Protein AF-A0A0E3PXV9-F1 (afdb_monomer)

Solvent-accessible surface area (backbone atoms only — not comparable to full-atom values): 15402 Å² total; per-residue (Å²): 90,76,57,92,95,39,24,40,46,68,33,71,31,37,57,63,68,68,67,53,99,88,35,63,69,49,54,48,52,51,44,50,45,52,60,48,42,55,52,52,56,61,58,53,67,82,41,43,30,41,34,31,35,45,60,50,55,46,25,29,49,33,78,78,84,49,97,56,40,35,44,43,85,73,56,74,90,61,86,86,45,44,72,38,23,46,44,84,68,63,48,45,72,66,30,46,50,49,51,51,50,51,30,60,71,70,72,48,89,74,52,62,33,53,58,42,70,58,94,51,36,35,30,36,53,80,37,47,33,24,49,71,91,69,75,68,29,42,25,29,32,42,37,40,46,60,92,91,45,19,41,33,43,33,69,51,30,20,44,44,41,70,68,62,54,53,52,51,56,74,65,58,28,40,31,38,40,32,20,28,44,53,56,88,62,31,96,80,45,67,68,58,56,54,50,19,49,59,43,48,49,55,47,30,76,66,14,59,28,28,31,44,29,73,45,15,43,53,25,65,66,30,49,49,51,48,52,55,55,30,73,74,48,92,40,45,50,41,35,62,43,49,74,72,76,37,83,74,79,46,55,74,39,40,40,68,57,48,46,70,78,55,68,75,63,89,63,47,68,66,28,38,78,71,69,75,42,83,40,80,96,39,73,130

Structure (mmCIF, N/CA/C/O backbone):
data_AF-A0A0E3PXV9-F1
#
_entry.id   AF-A0A0E3PXV9-F1
#
loop_
_atom_site.group_PDB
_atom_site.id
_atom_site.type_symbol
_atom_site.label_atom_id
_atom_site.label_alt_id
_atom_site.label_comp_id
_atom_site.label_asym_id
_atom_site.label_entity_id
_atom_site.label_seq_id
_atom_site.pdbx_PDB_ins_code
_atom_site.Cartn_x
_atom_site.Cartn_y
_atom_site.Cartn_z
_atom_site.occupancy
_atom_site.B_iso_or_equiv
_atom_site.auth_seq_id
_atom_site.auth_comp_id
_atom_site.auth_asym_id
_atom_site.auth_atom_id
_atom_site.pdbx_PDB_model_num
ATOM 1 N N . MET A 1 1 ? -12.906 -3.226 0.462 1.00 89.12 1 MET A N 1
ATOM 2 C CA . MET A 1 1 ? -13.511 -3.580 1.771 1.00 89.12 1 MET A CA 1
ATOM 3 C C . MET A 1 1 ? -15.021 -3.430 1.681 1.00 89.12 1 MET A C 1
ATOM 5 O O . MET A 1 1 ? -15.467 -2.527 0.987 1.00 89.12 1 MET A O 1
ATOM 9 N N . LYS A 1 2 ? -15.799 -4.292 2.343 1.00 90.00 2 LYS A N 1
ATOM 10 C CA . LYS A 1 2 ? -17.263 -4.164 2.422 1.00 90.00 2 LYS A CA 1
ATOM 11 C C . LYS A 1 2 ? -17.668 -3.882 3.867 1.00 90.00 2 LYS A C 1
ATOM 13 O O . LYS A 1 2 ? -17.095 -4.496 4.762 1.00 90.00 2 LYS A O 1
ATOM 18 N N . THR A 1 3 ? -18.591 -2.950 4.071 1.00 89.50 3 THR A N 1
ATOM 19 C CA . THR A 1 3 ? -19.160 -2.617 5.383 1.00 89.50 3 THR A CA 1
ATOM 20 C C . THR A 1 3 ? -20.605 -2.160 5.208 1.00 89.50 3 THR A C 1
ATOM 22 O O . THR A 1 3 ? -20.872 -1.179 4.513 1.00 89.50 3 THR A O 1
ATOM 25 N N . GLY A 1 4 ? -21.549 -2.912 5.773 1.00 86.88 4 GLY A N 1
ATOM 26 C CA . GLY A 1 4 ? -22.965 -2.814 5.414 1.00 86.88 4 GLY A CA 1
ATOM 27 C C . GLY A 1 4 ? -23.165 -2.803 3.890 1.00 86.88 4 GLY A C 1
ATOM 28 O O . GLY A 1 4 ? -22.622 -3.645 3.177 1.00 86.88 4 GLY A O 1
ATOM 29 N N . GLU A 1 5 ? -23.877 -1.792 3.392 1.00 88.75 5 GLU A N 1
ATOM 30 C CA . GLU A 1 5 ? -24.132 -1.574 1.957 1.00 88.75 5 GLU A CA 1
ATOM 31 C C . GLU A 1 5 ? -22.968 -0.895 1.205 1.00 88.75 5 GLU A C 1
ATOM 33 O O . GLU A 1 5 ? -23.055 -0.662 0.000 1.00 88.75 5 GLU A O 1
ATOM 38 N N . ARG A 1 6 ? -21.875 -0.532 1.891 1.00 93.75 6 ARG A N 1
ATOM 39 C CA . ARG A 1 6 ? -20.746 0.184 1.280 1.00 93.75 6 ARG A CA 1
ATOM 40 C C . ARG A 1 6 ? -19.678 -0.784 0.798 1.00 93.75 6 ARG A C 1
ATOM 42 O O . ARG A 1 6 ? -19.232 -1.666 1.538 1.00 93.75 6 ARG A O 1
ATOM 49 N N . LYS A 1 7 ? -19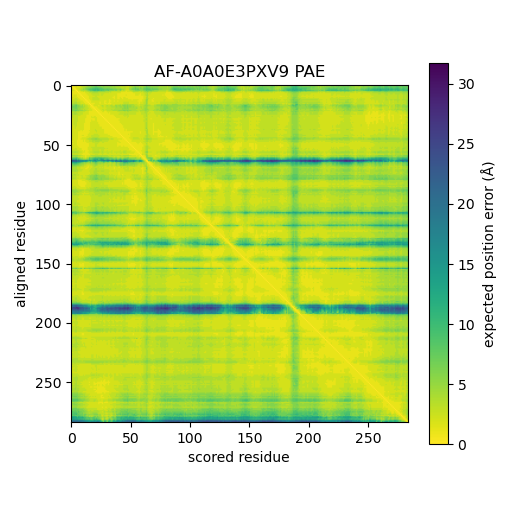.176 -0.543 -0.411 1.00 96.56 7 LYS A N 1
ATOM 50 C CA . LYS A 1 7 ? -17.944 -1.137 -0.937 1.00 96.56 7 LYS A CA 1
ATOM 51 C C . LYS A 1 7 ? -16.921 -0.019 -1.106 1.00 96.56 7 LYS A C 1
ATOM 53 O O . LYS A 1 7 ? -17.067 0.841 -1.969 1.00 96.56 7 LYS A O 1
ATOM 58 N N . ILE A 1 8 ? -15.904 -0.039 -0.249 1.00 97.62 8 ILE A N 1
ATOM 59 C CA . ILE A 1 8 ? -14.855 0.978 -0.164 1.00 97.62 8 ILE A CA 1
ATOM 60 C C . ILE A 1 8 ? -13.581 0.433 -0.811 1.00 97.62 8 ILE A C 1
ATOM 62 O O . ILE A 1 8 ? -13.016 -0.559 -0.326 1.00 97.62 8 ILE A O 1
ATOM 66 N N . LEU A 1 9 ? -13.118 1.090 -1.872 1.00 97.94 9 LEU A N 1
ATOM 67 C CA . LEU A 1 9 ? -11.781 0.906 -2.434 1.00 97.94 9 LEU A CA 1
ATOM 68 C C . LEU A 1 9 ? -10.834 1.923 -1.815 1.00 97.94 9 LEU A C 1
ATOM 70 O O . LEU A 1 9 ? -11.159 3.101 -1.720 1.00 97.94 9 LEU A O 1
ATOM 74 N N . ILE A 1 10 ? -9.669 1.463 -1.378 1.00 97.94 10 ILE A N 1
ATOM 75 C CA . ILE A 1 10 ? -8.644 2.317 -0.787 1.00 97.94 10 ILE A CA 1
ATOM 76 C C . ILE A 1 10 ? -7.408 2.179 -1.654 1.00 97.94 10 ILE A C 1
ATOM 78 O O . ILE A 1 10 ? -6.957 1.058 -1.872 1.00 97.94 10 ILE A O 1
ATOM 82 N N . ASP A 1 11 ? -6.914 3.312 -2.140 1.00 97.62 11 ASP A N 1
ATOM 83 C CA . ASP A 1 11 ? -5.727 3.437 -2.976 1.00 97.62 11 ASP A CA 1
ATOM 84 C C . ASP A 1 11 ? -5.694 2.440 -4.154 1.00 97.62 11 ASP A C 1
ATOM 86 O O . ASP A 1 11 ? -4.811 1.584 -4.208 1.00 97.62 11 ASP A O 1
ATOM 90 N N . PRO A 1 12 ? -6.663 2.493 -5.096 1.00 96.50 12 PRO A N 1
ATOM 91 C CA . PRO A 1 12 ? -6.750 1.559 -6.220 1.00 96.50 12 PRO A CA 1
ATOM 92 C C . PRO A 1 12 ? -5.694 1.877 -7.293 1.00 96.50 12 PRO A C 1
ATOM 94 O O . PRO A 1 12 ? -6.023 2.254 -8.416 1.00 96.50 12 PRO A O 1
ATOM 97 N N . GLY A 1 13 ? -4.418 1.766 -6.936 1.00 94.88 13 GLY A N 1
ATOM 98 C CA . GLY A 1 13 ? -3.272 1.947 -7.815 1.00 94.88 13 GLY A CA 1
ATOM 99 C C . GLY A 1 13 ? -2.365 0.720 -7.831 1.00 94.88 13 GLY A C 1
ATOM 100 O O . GLY A 1 13 ? -2.494 -0.212 -7.039 1.00 94.88 13 GLY A O 1
ATOM 101 N N . VAL A 1 14 ? -1.441 0.715 -8.783 1.00 94.75 14 VAL A N 1
ATOM 102 C CA . VAL A 1 14 ? -0.348 -0.255 -8.871 1.00 94.75 14 VAL A CA 1
ATOM 103 C C . VAL A 1 14 ? 0.784 0.413 -9.630 1.00 94.75 14 VAL A C 1
ATOM 105 O O . VAL A 1 14 ? 0.533 1.128 -10.594 1.00 94.75 14 VAL A O 1
ATOM 108 N N . ALA A 1 15 ? 2.021 0.202 -9.197 1.00 93.44 15 ALA A N 1
ATOM 109 C CA . ALA A 1 15 ? 3.204 0.645 -9.917 1.00 93.44 15 ALA A CA 1
ATOM 110 C C . ALA A 1 15 ? 4.358 -0.323 -9.657 1.00 93.44 15 ALA A C 1
ATOM 112 O O . ALA A 1 15 ? 4.392 -1.008 -8.633 1.00 93.44 15 ALA A O 1
ATOM 113 N N . LEU A 1 16 ? 5.325 -0.345 -10.571 1.00 93.81 16 LEU A N 1
ATOM 114 C CA . LEU A 1 16 ? 6.587 -1.052 -10.386 1.00 93.81 16 LEU A CA 1
ATOM 115 C C . LEU A 1 16 ? 7.703 -0.033 -10.179 1.00 93.81 16 LEU A C 1
ATOM 117 O O . LEU A 1 16 ? 7.753 0.999 -10.850 1.00 93.81 16 LEU A O 1
ATOM 121 N N . ALA A 1 17 ? 8.637 -0.321 -9.272 1.00 90.94 17 ALA A N 1
ATOM 122 C CA . ALA A 1 17 ? 9.814 0.521 -9.118 1.00 90.94 17 ALA A CA 1
ATOM 123 C C . ALA A 1 17 ? 10.620 0.519 -10.426 1.00 90.94 17 ALA A C 1
ATOM 125 O O . ALA A 1 17 ? 11.202 -0.507 -10.788 1.00 90.94 17 ALA A O 1
ATOM 126 N N . ARG A 1 18 ? 10.682 1.670 -11.112 1.00 88.00 18 ARG A N 1
ATOM 127 C CA . ARG A 1 18 ? 11.340 1.801 -12.424 1.00 88.00 18 ARG A CA 1
ATOM 128 C C . ARG A 1 18 ? 12.784 1.313 -12.418 1.00 88.00 18 ARG A C 1
ATOM 130 O O . ARG A 1 18 ? 13.219 0.717 -13.389 1.00 88.00 18 ARG A O 1
ATOM 137 N N . LEU A 1 19 ? 13.523 1.540 -11.333 1.00 90.12 19 LEU A N 1
ATOM 138 C CA . LEU A 1 19 ? 14.892 1.055 -11.196 1.00 90.12 19 LEU A CA 1
ATOM 139 C C . LEU A 1 19 ? 15.125 0.487 -9.795 1.00 90.12 19 LEU A C 1
ATOM 141 O O . LEU A 1 19 ? 14.966 1.188 -8.795 1.00 90.12 19 LEU A O 1
ATOM 145 N N . ARG A 1 20 ? 15.550 -0.776 -9.730 1.00 90.69 20 ARG A N 1
ATOM 146 C CA . ARG A 1 20 ? 15.952 -1.467 -8.497 1.00 90.69 20 ARG A CA 1
ATOM 147 C C . ARG A 1 20 ? 17.194 -2.292 -8.799 1.00 90.69 20 ARG A C 1
ATOM 149 O O . ARG A 1 20 ? 17.221 -3.016 -9.785 1.00 90.69 20 ARG A O 1
ATOM 156 N N . TYR A 1 21 ? 18.248 -2.129 -7.997 1.00 89.75 21 TYR A N 1
ATOM 157 C CA . TYR A 1 21 ? 19.566 -2.738 -8.250 1.00 89.75 21 TYR A CA 1
ATOM 158 C C . TYR A 1 21 ? 20.165 -2.394 -9.631 1.00 89.75 21 TYR A C 1
ATOM 160 O O . TYR A 1 21 ? 20.944 -3.165 -10.177 1.00 89.75 21 TYR A O 1
ATOM 168 N N . GLY A 1 22 ? 19.791 -1.245 -10.211 1.00 92.12 22 GLY A N 1
ATOM 169 C CA . GLY A 1 22 ? 20.192 -0.869 -11.572 1.00 92.12 22 GLY A CA 1
ATOM 170 C C . GLY A 1 22 ? 19.435 -1.602 -12.688 1.00 92.12 22 GLY A C 1
ATOM 171 O O . GLY A 1 22 ? 19.799 -1.454 -13.849 1.00 92.12 22 GLY A O 1
ATOM 172 N N . LEU A 1 23 ? 18.385 -2.360 -12.355 1.00 94.94 23 LEU A N 1
ATOM 173 C CA . LEU A 1 23 ? 17.578 -3.148 -13.287 1.00 94.94 23 LEU A CA 1
ATOM 174 C C . LEU A 1 23 ? 16.160 -2.571 -13.415 1.00 94.94 23 LEU A C 1
ATOM 176 O O . LEU A 1 23 ? 15.533 -2.193 -12.412 1.00 94.94 23 LEU A O 1
ATOM 180 N N . LEU A 1 24 ? 15.663 -2.522 -14.654 1.00 95.38 24 LEU A N 1
ATOM 181 C CA . LEU A 1 24 ? 14.261 -2.233 -14.976 1.00 95.38 24 LEU A CA 1
ATOM 182 C C . LEU A 1 24 ? 13.346 -3.358 -14.445 1.00 95.38 24 LEU A C 1
ATOM 184 O O . LEU A 1 24 ? 13.857 -4.421 -14.087 1.00 95.38 24 LEU A O 1
ATOM 188 N N . PRO A 1 25 ? 12.021 -3.149 -14.326 1.00 95.69 25 PRO A N 1
ATOM 189 C CA . PRO A 1 25 ? 11.116 -4.195 -13.856 1.00 95.69 25 PRO A CA 1
ATOM 190 C C . PRO A 1 25 ? 11.204 -5.442 -14.732 1.00 95.69 25 PRO A C 1
ATOM 192 O O . PRO A 1 25 ? 11.070 -5.351 -15.945 1.00 95.69 25 PRO A O 1
ATOM 195 N N . HIS A 1 26 ? 11.431 -6.608 -14.136 1.00 96.94 26 HIS A N 1
ATOM 196 C CA . HIS A 1 26 ? 11.506 -7.854 -14.893 1.00 96.94 26 HIS A CA 1
ATOM 197 C C . HIS A 1 26 ? 10.149 -8.154 -15.576 1.00 96.94 26 HIS A C 1
ATOM 199 O O . HIS A 1 26 ? 9.117 -7.880 -14.965 1.00 96.94 26 HIS A O 1
ATOM 205 N N . PRO A 1 27 ? 10.086 -8.764 -16.778 1.00 96.25 27 PRO A N 1
ATOM 206 C CA . PRO A 1 27 ? 8.823 -9.120 -17.442 1.00 96.25 27 PRO A CA 1
ATOM 207 C C . PRO A 1 27 ? 7.807 -9.870 -16.558 1.00 96.25 27 PRO A C 1
ATOM 209 O O . PRO A 1 27 ? 6.610 -9.623 -16.639 1.00 96.25 27 PRO A O 1
ATOM 212 N N . VAL A 1 28 ? 8.276 -10.719 -15.639 1.00 96.69 28 VAL A N 1
ATOM 213 C CA . VAL A 1 28 ? 7.440 -11.361 -14.596 1.00 96.69 28 VAL A CA 1
ATOM 214 C C . VAL A 1 28 ? 6.756 -10.343 -13.675 1.00 96.69 28 VAL A C 1
ATOM 216 O O . VAL A 1 28 ? 5.583 -10.497 -13.340 1.00 96.69 28 VAL A O 1
ATOM 219 N N . GLU A 1 29 ? 7.470 -9.296 -13.250 1.00 96.56 29 GLU A N 1
ATOM 220 C CA . GLU A 1 29 ? 6.893 -8.200 -12.460 1.00 96.56 29 GLU A CA 1
ATOM 221 C C . GLU A 1 29 ? 5.837 -7.451 -13.278 1.00 96.56 29 GLU A C 1
ATOM 223 O O . GLU A 1 29 ? 4.781 -7.107 -12.748 1.00 96.56 29 GLU A O 1
ATOM 228 N N . VAL A 1 30 ? 6.090 -7.253 -14.575 1.00 95.56 30 VAL A N 1
ATOM 229 C CA . VAL A 1 30 ? 5.147 -6.625 -15.509 1.00 95.56 30 VAL A CA 1
ATOM 230 C C . VAL A 1 30 ? 3.877 -7.470 -15.652 1.00 95.56 30 VAL A C 1
ATOM 232 O O . VAL A 1 30 ? 2.780 -6.950 -15.453 1.00 95.56 30 VAL A O 1
ATOM 235 N N . ALA A 1 31 ? 4.004 -8.781 -15.875 1.00 95.19 31 ALA A N 1
ATOM 236 C CA . ALA A 1 31 ? 2.880 -9.719 -15.874 1.00 95.19 31 ALA A CA 1
ATOM 237 C C . ALA A 1 31 ? 2.097 -9.688 -14.553 1.00 95.19 31 ALA A C 1
ATOM 239 O O . ALA A 1 31 ? 0.865 -9.656 -14.551 1.00 95.19 31 ALA A O 1
ATOM 240 N N . ALA A 1 32 ? 2.788 -9.670 -13.410 1.00 94.94 32 ALA A N 1
ATOM 241 C CA . ALA A 1 32 ? 2.138 -9.555 -12.111 1.00 94.94 32 ALA A CA 1
ATOM 242 C C . ALA A 1 32 ? 1.360 -8.236 -11.976 1.00 94.94 32 ALA A C 1
ATOM 244 O O . ALA A 1 32 ? 0.208 -8.265 -11.541 1.00 94.94 32 ALA A O 1
ATOM 245 N N . ALA A 1 33 ? 1.933 -7.108 -12.403 1.00 94.44 33 ALA A N 1
ATOM 246 C CA . ALA A 1 33 ? 1.259 -5.814 -12.391 1.00 94.44 33 ALA A CA 1
ATOM 247 C C . ALA A 1 33 ? 0.003 -5.811 -13.276 1.00 94.44 33 ALA A C 1
ATOM 249 O O . ALA A 1 33 ? -1.037 -5.338 -12.821 1.00 94.44 33 ALA A O 1
ATOM 250 N N . LEU A 1 34 ? 0.051 -6.395 -14.479 1.00 93.31 34 LEU A N 1
ATOM 251 C CA . LEU A 1 34 ? -1.118 -6.530 -15.360 1.00 93.31 34 LEU A CA 1
ATOM 252 C C . LEU A 1 34 ? -2.239 -7.348 -14.696 1.00 93.31 34 LEU A C 1
ATOM 254 O O . LEU A 1 34 ? -3.370 -6.872 -14.600 1.00 93.31 34 LEU A O 1
ATOM 258 N N . ARG A 1 35 ? -1.915 -8.510 -14.106 1.00 93.56 35 ARG A N 1
ATOM 259 C CA . ARG A 1 35 ? -2.885 -9.324 -13.340 1.00 93.56 35 ARG A CA 1
ATOM 260 C C . ARG A 1 35 ? -3.477 -8.571 -12.142 1.00 93.56 35 ARG A C 1
ATOM 262 O O . ARG A 1 35 ? -4.604 -8.842 -11.729 1.00 93.56 35 ARG A O 1
ATOM 269 N N . ILE A 1 36 ? -2.711 -7.677 -11.515 1.00 94.50 36 ILE A N 1
ATOM 270 C CA . ILE A 1 36 ? -3.192 -6.840 -10.408 1.00 94.50 36 ILE A CA 1
ATOM 271 C C . ILE A 1 36 ? -4.097 -5.716 -10.920 1.00 94.50 36 ILE A C 1
ATOM 273 O O . ILE A 1 36 ? -5.122 -5.469 -10.289 1.00 94.50 36 ILE A O 1
ATOM 277 N N . ARG A 1 37 ? -3.797 -5.096 -12.069 1.00 94.75 37 ARG A N 1
ATOM 278 C CA . ARG A 1 37 ? -4.691 -4.104 -12.695 1.00 94.75 37 ARG A CA 1
ATOM 279 C C . ARG A 1 37 ? -6.061 -4.681 -12.979 1.00 94.75 37 ARG A C 1
ATOM 281 O O . ARG A 1 37 ? -7.047 -4.076 -12.582 1.00 94.75 37 ARG A O 1
ATOM 288 N N . GLU A 1 38 ? -6.122 -5.862 -13.588 1.00 94.75 38 GLU A N 1
ATOM 289 C CA . GLU A 1 38 ? -7.392 -6.540 -13.870 1.00 94.75 38 GLU A CA 1
ATOM 290 C C . GLU A 1 38 ? -8.213 -6.752 -12.593 1.00 94.75 38 GLU A C 1
ATOM 292 O O . GLU A 1 38 ? -9.411 -6.480 -12.567 1.00 94.75 38 GLU A O 1
ATOM 297 N N . LYS A 1 39 ? -7.563 -7.171 -11.499 1.00 96.06 39 LYS A N 1
ATOM 298 C CA . LYS A 1 39 ? -8.224 -7.328 -10.195 1.00 96.06 39 LYS A CA 1
ATOM 299 C C . LYS A 1 39 ? -8.698 -5.997 -9.628 1.00 96.06 39 LYS A C 1
ATOM 301 O O . LYS A 1 39 ? -9.814 -5.929 -9.132 1.00 96.06 39 LYS A O 1
ATOM 306 N N . ILE A 1 40 ? -7.875 -4.951 -9.698 1.00 96.56 40 ILE A N 1
ATOM 307 C CA . ILE A 1 40 ? -8.260 -3.611 -9.243 1.00 96.56 40 ILE A CA 1
ATOM 308 C C . ILE A 1 40 ? -9.481 -3.125 -10.032 1.00 96.56 40 ILE A C 1
ATOM 310 O O . ILE A 1 40 ? -10.456 -2.705 -9.417 1.00 96.56 40 ILE A O 1
ATOM 314 N N . LEU A 1 41 ? -9.462 -3.247 -11.363 1.00 96.56 41 LEU A N 1
ATOM 315 C CA . LEU A 1 41 ? -10.562 -2.866 -12.254 1.00 96.56 41 LEU A CA 1
ATOM 316 C C . LEU A 1 41 ? -11.845 -3.645 -11.950 1.00 96.56 41 LEU A C 1
ATOM 318 O O . LEU A 1 41 ? -12.906 -3.039 -11.811 1.00 96.56 41 LEU A O 1
ATOM 322 N N . ALA A 1 42 ? -11.750 -4.962 -11.753 1.00 96.94 42 ALA A N 1
ATOM 323 C CA . ALA A 1 42 ? -12.888 -5.787 -11.348 1.00 96.94 42 ALA A CA 1
ATOM 324 C C . ALA A 1 42 ? -13.486 -5.334 -10.003 1.00 96.94 42 ALA A C 1
ATOM 326 O O . ALA A 1 42 ? -14.697 -5.393 -9.792 1.00 96.94 42 ALA A O 1
ATOM 327 N N . GLU A 1 43 ? -12.658 -4.824 -9.090 1.00 96.75 43 GLU A N 1
ATOM 328 C CA . GLU A 1 43 ? -13.136 -4.339 -7.802 1.00 96.75 43 GLU A CA 1
ATOM 329 C C . GLU A 1 43 ? -13.880 -2.994 -7.880 1.00 96.75 43 GLU A C 1
ATOM 331 O O . GLU A 1 43 ? -14.613 -2.673 -6.941 1.00 96.75 43 GLU A O 1
ATOM 336 N N . PHE A 1 44 ? -13.822 -2.245 -8.988 1.00 96.75 44 PHE A N 1
ATOM 337 C CA . PHE A 1 44 ? -14.668 -1.055 -9.168 1.00 96.75 44 PHE A CA 1
ATOM 338 C C . PHE A 1 44 ? -16.156 -1.392 -9.289 1.00 96.75 44 PHE A C 1
ATOM 340 O O . PHE A 1 44 ? -16.987 -0.575 -8.888 1.00 96.75 44 PHE A O 1
ATOM 347 N N . GLU A 1 45 ? -16.517 -2.592 -9.750 1.00 95.00 45 GLU A N 1
ATOM 348 C CA . GLU A 1 45 ? -17.920 -2.997 -9.845 1.00 95.00 45 GLU A CA 1
ATOM 349 C C . GLU A 1 45 ? -18.606 -2.952 -8.467 1.00 95.00 45 GLU A C 1
ATOM 351 O O . GLU A 1 45 ? -18.146 -3.553 -7.486 1.00 95.00 45 GLU A O 1
ATOM 356 N N . GLY A 1 46 ? -19.709 -2.201 -8.389 1.00 94.19 46 GLY A N 1
ATOM 357 C CA . GLY A 1 46 ? -20.475 -1.996 -7.158 1.00 94.19 46 GLY A CA 1
ATOM 358 C C . GLY A 1 46 ? -19.760 -1.161 -6.089 1.00 94.19 46 GLY A C 1
ATOM 359 O O . GLY A 1 46 ? -20.190 -1.171 -4.937 1.00 94.19 46 GLY A O 1
ATOM 360 N N . THR A 1 47 ? -18.665 -0.470 -6.425 1.00 97.31 47 THR A N 1
ATOM 361 C CA . THR A 1 47 ? -17.977 0.432 -5.492 1.00 97.31 47 THR A CA 1
ATOM 362 C C . THR A 1 47 ? -18.843 1.642 -5.177 1.00 97.31 47 THR A C 1
ATOM 364 O O . THR A 1 47 ? -19.341 2.318 -6.072 1.00 97.31 47 THR A O 1
ATOM 367 N N . THR A 1 48 ? -18.996 1.937 -3.888 1.00 97.19 48 THR A N 1
ATOM 368 C CA . THR A 1 48 ? -19.731 3.111 -3.399 1.00 97.19 48 THR A CA 1
ATOM 369 C C . THR A 1 48 ? -18.789 4.245 -3.023 1.00 97.19 48 THR A C 1
ATOM 371 O O . THR A 1 48 ? -19.160 5.415 -3.109 1.00 97.19 48 THR A O 1
ATOM 374 N N . ASP A 1 49 ? -17.566 3.906 -2.610 1.00 97.69 49 ASP A N 1
ATOM 375 C CA . ASP A 1 49 ? -16.593 4.848 -2.080 1.00 97.69 49 ASP A CA 1
ATOM 376 C C . ASP A 1 49 ? -15.175 4.541 -2.562 1.00 97.69 49 ASP A C 1
ATOM 378 O O . ASP A 1 49 ? -14.733 3.392 -2.533 1.00 97.69 49 ASP A O 1
ATOM 382 N N . ILE A 1 50 ? -14.428 5.586 -2.909 1.00 97.94 50 ILE A N 1
ATOM 383 C CA . ILE A 1 50 ? -13.002 5.505 -3.231 1.00 97.94 50 ILE A CA 1
ATOM 384 C C . ILE A 1 50 ? -12.231 6.422 -2.292 1.00 97.94 50 ILE A C 1
ATOM 386 O O . ILE A 1 50 ? -12.549 7.603 -2.149 1.00 97.94 50 ILE A O 1
ATOM 390 N N . VAL A 1 51 ? -11.184 5.885 -1.680 1.00 98.38 51 VAL A N 1
ATOM 391 C CA . VAL A 1 51 ? -10.237 6.632 -0.863 1.00 98.38 51 VAL A CA 1
ATOM 392 C C . VAL A 1 51 ? -8.916 6.769 -1.609 1.00 98.38 51 VAL A C 1
ATOM 394 O O . VAL A 1 51 ? -8.384 5.769 -2.077 1.00 98.38 51 VAL A O 1
ATOM 397 N N . ILE A 1 52 ? -8.385 7.993 -1.671 1.00 98.12 52 ILE A N 1
ATOM 398 C CA . ILE A 1 52 ? -7.037 8.309 -2.161 1.00 98.12 52 ILE A CA 1
ATOM 399 C C . ILE A 1 52 ? -6.246 8.952 -1.015 1.00 98.12 52 ILE A C 1
ATOM 401 O O . ILE A 1 52 ? -6.448 10.129 -0.679 1.00 98.12 52 ILE A O 1
ATOM 405 N N . SER A 1 53 ? -5.365 8.171 -0.394 1.00 97.94 53 SER A N 1
ATOM 406 C CA . SER A 1 53 ? -4.568 8.563 0.774 1.00 97.94 53 SER A CA 1
ATOM 407 C C . SER A 1 53 ? -3.480 9.583 0.435 1.00 97.94 53 SER A C 1
ATOM 409 O O . SER A 1 53 ? -3.132 10.405 1.286 1.00 97.94 53 SER A O 1
ATOM 411 N N . HIS A 1 54 ? -2.958 9.536 -0.795 1.00 96.75 54 HIS A N 1
ATOM 412 C CA . HIS A 1 54 ? -2.022 10.483 -1.403 1.00 96.75 54 HIS A CA 1
ATOM 413 C C . HIS A 1 54 ? -1.837 10.179 -2.907 1.00 96.75 54 HIS A C 1
ATOM 415 O O . HIS A 1 54 ? -2.463 9.275 -3.447 1.00 96.75 54 HIS A O 1
ATOM 421 N N . TYR A 1 55 ? -1.000 10.960 -3.604 1.00 95.25 55 TYR A N 1
ATOM 422 C CA . TYR A 1 55 ? -0.931 11.001 -5.077 1.00 95.25 55 TYR A CA 1
ATOM 423 C C . TYR A 1 55 ? 0.363 10.401 -5.657 1.00 95.25 55 TYR A C 1
ATOM 425 O O . TYR A 1 55 ? 0.994 10.970 -6.557 1.00 95.25 55 TYR A O 1
ATOM 433 N N . HIS A 1 56 ? 0.795 9.263 -5.118 1.00 93.69 56 HIS A N 1
ATOM 434 C CA . HIS A 1 56 ? 1.814 8.423 -5.751 1.00 93.69 56 HIS A CA 1
ATOM 435 C C . HIS A 1 56 ? 1.157 7.420 -6.717 1.00 93.69 56 HIS A C 1
ATOM 437 O O . HIS A 1 56 ? -0.030 7.125 -6.595 1.00 93.69 56 HIS A O 1
ATOM 443 N N . GLY A 1 57 ? 1.898 6.965 -7.735 1.00 90.88 57 GLY A N 1
ATOM 444 C CA . GLY A 1 57 ? 1.322 6.212 -8.865 1.00 90.88 57 GLY A CA 1
ATOM 445 C C . GLY A 1 57 ? 0.856 4.796 -8.511 1.00 90.88 57 GLY A C 1
ATOM 446 O O . GLY A 1 57 ? 0.034 4.212 -9.201 1.00 90.88 57 GLY A O 1
ATOM 447 N N . ASP A 1 58 ? 1.349 4.264 -7.402 1.00 92.50 58 ASP A N 1
ATOM 448 C CA . ASP A 1 58 ? 0.930 3.019 -6.766 1.00 92.50 58 ASP A CA 1
ATOM 449 C C . ASP A 1 58 ? -0.329 3.161 -5.900 1.00 92.50 58 ASP A C 1
ATOM 451 O O . ASP A 1 58 ? -0.873 2.148 -5.478 1.00 92.50 58 ASP A O 1
ATOM 455 N N . HIS A 1 59 ? -0.838 4.380 -5.682 1.00 95.44 59 HIS A N 1
ATOM 456 C CA . HIS A 1 59 ? -2.008 4.637 -4.827 1.00 95.44 59 HIS A CA 1
ATOM 457 C C . HIS A 1 59 ? -3.225 5.153 -5.589 1.00 95.44 59 HIS A C 1
ATOM 459 O O . HIS A 1 59 ? -4.313 5.262 -5.028 1.00 95.44 59 HIS A O 1
ATOM 465 N N . MET A 1 60 ? -3.071 5.501 -6.864 1.00 93.06 60 MET A N 1
ATOM 466 C CA . MET A 1 60 ? -4.183 5.963 -7.682 1.00 93.06 60 MET A CA 1
ATOM 467 C C . MET A 1 60 ? -3.988 5.617 -9.161 1.00 93.06 60 MET A C 1
ATOM 469 O O . MET A 1 60 ? -2.848 5.546 -9.619 1.00 93.06 60 MET A O 1
ATOM 473 N N . PRO A 1 61 ? -5.081 5.473 -9.926 1.00 91.44 61 PRO A N 1
ATOM 474 C CA . PRO A 1 61 ? -5.026 5.379 -11.381 1.00 91.44 61 PRO A CA 1
ATOM 475 C C . PRO A 1 61 ? -4.463 6.669 -11.984 1.00 91.44 61 PRO A C 1
ATOM 477 O O . PRO A 1 61 ? -4.975 7.752 -11.709 1.00 91.44 61 PRO A O 1
ATOM 480 N N . MET A 1 62 ? -3.432 6.570 -12.813 1.00 85.12 62 MET A N 1
ATOM 481 C CA . MET A 1 62 ? -2.654 7.694 -13.335 1.00 85.12 62 MET A CA 1
ATOM 482 C C . MET A 1 62 ? -2.903 7.899 -14.830 1.00 85.12 62 MET A C 1
ATOM 484 O O . MET A 1 62 ? -3.105 6.940 -15.567 1.00 85.12 62 MET A O 1
ATOM 488 N N . LYS A 1 63 ? -2.815 9.145 -15.313 1.00 76.12 63 LYS A N 1
ATOM 489 C CA . LYS A 1 63 ? -2.683 9.386 -16.757 1.00 76.12 63 LYS A CA 1
ATOM 490 C C . LYS A 1 63 ? -1.376 8.739 -17.227 1.00 76.12 63 LYS A C 1
ATOM 492 O O . LYS A 1 63 ? -0.337 8.994 -16.620 1.00 76.12 63 LYS A O 1
ATOM 497 N N . VAL A 1 64 ? -1.442 7.885 -18.249 1.00 63.16 64 VAL A N 1
ATOM 498 C CA . VAL A 1 64 ? -0.346 6.970 -18.620 1.00 63.16 64 VAL A CA 1
ATOM 499 C C . VAL A 1 64 ? 0.927 7.720 -19.025 1.00 63.16 64 VAL A C 1
ATOM 501 O O . VAL A 1 64 ? 1.083 8.141 -20.167 1.00 63.16 64 VAL A O 1
ATOM 504 N N . GLU A 1 65 ? 1.856 7.858 -18.080 1.00 66.62 65 GLU A N 1
ATOM 505 C CA . GLU A 1 65 ? 3.266 8.204 -18.331 1.00 66.62 65 GLU A CA 1
ATOM 506 C C . GLU A 1 65 ? 4.198 7.006 -18.079 1.00 66.62 65 GLU A C 1
ATOM 508 O O . GLU A 1 65 ? 5.323 6.972 -18.573 1.00 66.62 65 GLU A O 1
ATOM 513 N N . ASP A 1 66 ? 3.731 6.019 -17.310 1.00 79.31 66 ASP A N 1
ATOM 514 C CA . ASP A 1 66 ? 4.466 4.817 -16.932 1.00 79.31 66 ASP A CA 1
ATOM 515 C C . ASP A 1 66 ? 3.644 3.583 -17.347 1.00 79.31 66 ASP A C 1
ATOM 517 O O . ASP A 1 66 ? 2.536 3.396 -16.828 1.00 79.31 66 ASP A O 1
ATOM 521 N N . PRO A 1 67 ? 4.153 2.726 -18.256 1.00 80.69 67 PRO A N 1
ATOM 522 C CA . PRO A 1 67 ? 3.424 1.557 -18.746 1.00 80.69 67 PRO A CA 1
ATOM 523 C C . PRO A 1 67 ? 3.169 0.517 -17.648 1.00 80.69 67 PRO A C 1
ATOM 525 O O . PRO A 1 67 ? 2.425 -0.438 -17.883 1.00 80.69 67 PRO A O 1
ATOM 528 N N . TYR A 1 68 ? 3.762 0.680 -16.459 1.00 85.38 68 TYR A N 1
ATOM 529 C CA . TYR A 1 68 ? 3.587 -0.181 -15.291 1.00 85.38 68 TYR A CA 1
ATOM 530 C C .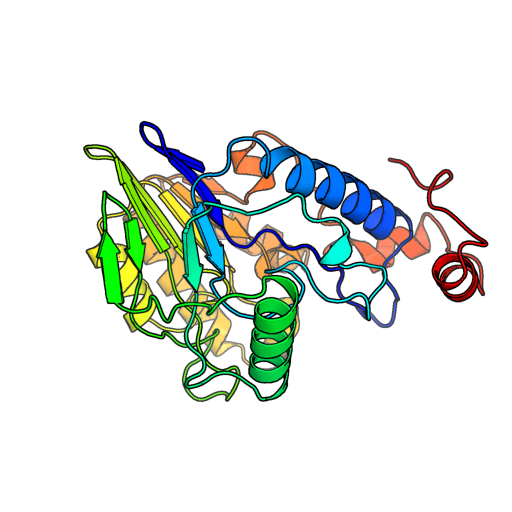 TYR A 1 68 ? 2.481 0.288 -14.332 1.00 85.38 68 TYR A C 1
ATOM 532 O O . TYR A 1 68 ? 2.114 -0.481 -13.439 1.00 85.38 68 TYR A O 1
ATOM 540 N N . GLN A 1 69 ? 1.860 1.445 -14.574 1.00 90.00 69 GLN A N 1
ATOM 541 C CA . GLN A 1 69 ? 0.762 1.975 -13.758 1.00 90.00 69 GLN A CA 1
ATOM 542 C C . GLN A 1 69 ? -0.630 1.647 -14.300 1.00 90.00 69 GLN A C 1
ATOM 544 O O . GLN A 1 69 ? -0.777 1.335 -15.476 1.00 90.00 69 GLN A O 1
ATOM 549 N N . LEU A 1 70 ? -1.655 1.714 -13.441 1.00 92.44 70 LEU A N 1
ATOM 550 C CA . LEU A 1 70 ? -3.057 1.626 -13.863 1.00 92.44 70 LEU A CA 1
ATOM 551 C C . LEU A 1 70 ? -3.462 2.919 -14.597 1.00 92.44 70 LEU A C 1
ATOM 553 O O . LEU A 1 70 ? -3.476 3.971 -13.950 1.00 92.44 70 LEU A O 1
ATOM 557 N N . PRO A 1 71 ? -3.802 2.862 -15.897 1.00 91.88 71 PRO A N 1
ATOM 558 C CA . PRO A 1 71 ? -4.311 4.007 -16.641 1.00 91.88 71 PRO A CA 1
ATOM 559 C C . PRO A 1 71 ? -5.601 4.548 -16.032 1.00 91.88 71 PRO A C 1
ATOM 561 O O . PRO A 1 71 ? -6.510 3.789 -15.696 1.00 91.88 71 PRO A O 1
ATOM 564 N N . VAL A 1 72 ? -5.716 5.869 -15.923 1.00 92.06 72 VAL A N 1
ATOM 565 C CA . VAL A 1 72 ? -6.971 6.506 -15.507 1.00 92.06 72 VAL A CA 1
ATOM 566 C C . VAL A 1 72 ? -8.074 6.283 -16.549 1.00 92.06 72 VAL A C 1
ATOM 568 O O . VAL A 1 72 ? -9.243 6.191 -16.193 1.00 92.06 72 VAL A O 1
ATOM 571 N N . GLU A 1 73 ? -7.693 6.135 -17.818 1.00 91.50 73 GLU A N 1
ATOM 572 C CA . GLU A 1 73 ? -8.577 5.874 -18.954 1.00 91.50 73 GLU A CA 1
ATOM 573 C C . GLU A 1 73 ? -9.243 4.489 -18.911 1.00 91.50 73 GLU A C 1
ATOM 575 O O . GLU A 1 73 ? -10.289 4.308 -19.529 1.00 91.50 73 GLU A O 1
ATOM 580 N N . ASP A 1 74 ? -8.680 3.538 -18.157 1.00 93.12 74 ASP A N 1
ATOM 581 C CA . ASP A 1 74 ? -9.246 2.191 -17.993 1.00 93.12 74 ASP A CA 1
ATOM 582 C C . ASP A 1 74 ? -10.355 2.147 -16.926 1.00 93.12 74 ASP A C 1
ATOM 584 O O . ASP A 1 74 ? -11.010 1.119 -16.738 1.00 93.12 74 ASP A O 1
ATOM 588 N N . LEU A 1 75 ? -10.570 3.245 -16.193 1.00 93.31 75 LEU A N 1
ATOM 589 C CA . LEU A 1 75 ? -11.584 3.299 -15.147 1.00 93.31 75 LEU A CA 1
ATOM 590 C C . LEU A 1 75 ? -13.005 3.250 -15.726 1.00 93.31 75 LEU A C 1
ATOM 592 O O . LEU A 1 75 ? -13.289 3.930 -16.715 1.00 93.31 75 LEU A O 1
ATOM 596 N N . PRO A 1 76 ? -13.938 2.528 -15.073 1.00 94.06 76 PRO A N 1
ATOM 597 C CA . PRO A 1 76 ? -15.346 2.575 -15.447 1.00 94.06 76 PRO A CA 1
ATOM 598 C C . PRO A 1 76 ? -15.959 3.946 -15.122 1.00 94.06 76 PRO A C 1
ATOM 600 O O . PRO A 1 76 ? -15.334 4.791 -14.481 1.00 94.06 76 PRO A O 1
ATOM 603 N N . ASP A 1 77 ? -17.217 4.164 -15.517 1.00 92.06 77 ASP A N 1
ATOM 604 C CA . ASP A 1 77 ? -17.963 5.349 -15.082 1.00 92.06 77 ASP A CA 1
ATOM 605 C C . ASP A 1 77 ? -18.104 5.357 -13.549 1.00 92.06 77 ASP A C 1
ATOM 607 O O . ASP A 1 77 ? -18.661 4.434 -12.952 1.00 92.06 77 ASP A O 1
ATOM 611 N N . LEU A 1 78 ? -17.592 6.412 -12.913 1.00 93.19 78 LEU A N 1
ATOM 612 C CA . LEU A 1 78 ? -17.598 6.594 -11.458 1.00 93.19 78 LEU A CA 1
ATOM 613 C C . LEU A 1 78 ? -18.730 7.518 -10.989 1.00 93.19 78 LEU A C 1
ATOM 615 O O . LEU A 1 78 ? -18.706 8.026 -9.864 1.00 93.19 78 LEU A O 1
ATOM 619 N N . LYS A 1 79 ? -19.738 7.765 -11.831 1.00 91.12 79 LYS A N 1
ATOM 620 C CA . LYS A 1 79 ? -20.899 8.578 -11.469 1.00 91.12 79 LYS A CA 1
ATOM 621 C C . LYS A 1 79 ? -21.593 8.032 -10.218 1.00 91.12 79 LYS A C 1
ATOM 623 O O . LYS A 1 79 ? -22.062 6.902 -10.176 1.00 91.12 79 LYS A O 1
ATOM 628 N N . GLY A 1 80 ? -21.714 8.889 -9.205 1.00 92.44 80 GLY A N 1
ATOM 629 C CA . GLY A 1 80 ? -22.348 8.549 -7.929 1.00 92.44 80 GLY A CA 1
ATOM 630 C C . GLY A 1 80 ? -21.411 7.902 -6.905 1.00 92.44 80 GLY A C 1
ATOM 631 O O . GLY A 1 80 ? -21.803 7.783 -5.745 1.00 92.44 80 GLY A O 1
ATOM 632 N N . VAL A 1 81 ? -20.175 7.559 -7.284 1.00 95.88 81 VAL A N 1
ATOM 633 C CA . VAL A 1 81 ? -19.150 7.088 -6.345 1.00 95.88 81 VAL A CA 1
ATOM 634 C C . VAL A 1 81 ? -18.669 8.255 -5.486 1.00 95.88 81 VAL A C 1
ATOM 636 O O . VAL A 1 81 ? -18.350 9.340 -5.980 1.00 95.88 81 VAL A O 1
ATOM 639 N N . ARG A 1 82 ? -18.607 8.042 -4.172 1.00 96.12 82 ARG A N 1
ATOM 640 C CA . ARG A 1 82 ? -18.143 9.045 -3.213 1.00 96.12 82 ARG A CA 1
ATOM 641 C C . ARG A 1 82 ? -16.623 8.990 -3.086 1.00 96.12 82 ARG A C 1
ATOM 643 O O . ARG A 1 82 ? -16.051 7.947 -2.792 1.00 96.12 82 ARG A O 1
ATOM 650 N N . PHE A 1 83 ? -15.961 10.129 -3.252 1.00 97.06 83 PHE A N 1
ATOM 651 C CA . PHE A 1 83 ? -14.513 10.224 -3.083 1.00 97.06 83 PHE A CA 1
ATOM 652 C C . PHE A 1 83 ? -14.132 10.731 -1.697 1.00 97.06 83 PHE A C 1
ATOM 654 O O . PHE A 1 83 ? -14.756 11.64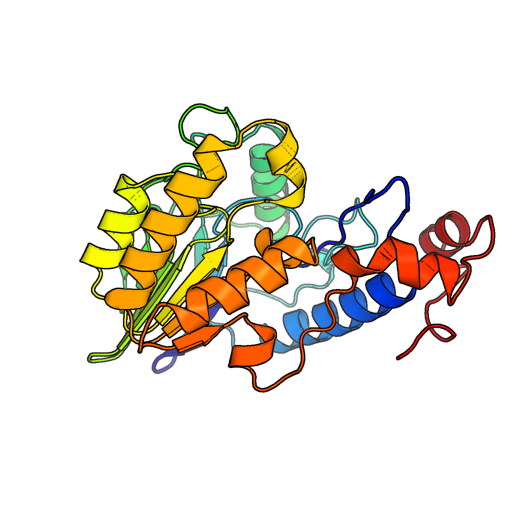8 -1.163 1.00 97.06 83 PHE A O 1
ATOM 661 N N . TRP A 1 84 ? -13.042 10.188 -1.165 1.00 97.81 84 TRP A N 1
ATOM 662 C CA . TRP A 1 84 ? -12.382 10.653 0.045 1.00 97.81 84 TRP A CA 1
ATOM 663 C C . TRP A 1 84 ? -10.901 10.836 -0.238 1.00 97.81 84 TRP A C 1
ATOM 665 O O . TRP A 1 84 ? -10.205 9.884 -0.580 1.00 97.81 84 TRP A O 1
ATOM 675 N N . CYS A 1 85 ? -10.395 12.059 -0.153 1.00 98.06 85 CYS A N 1
ATOM 676 C CA . CYS A 1 85 ? -9.074 12.351 -0.696 1.00 98.06 85 CYS A CA 1
ATOM 677 C C . CYS A 1 85 ? -8.238 13.216 0.233 1.00 98.06 85 CYS A C 1
ATOM 679 O O . CYS A 1 85 ? -8.729 14.194 0.801 1.00 98.06 85 CYS A O 1
ATOM 681 N N . LYS A 1 86 ? -6.938 12.923 0.281 1.00 98.06 86 LYS A N 1
ATOM 682 C CA . LYS A 1 86 ? -5.930 13.832 0.826 1.00 98.06 86 LYS A CA 1
ATOM 683 C C . LYS A 1 86 ? -5.993 15.185 0.118 1.00 98.06 86 LYS A C 1
ATOM 685 O O . LYS A 1 86 ? -5.895 15.250 -1.105 1.00 98.06 86 LYS A O 1
ATOM 690 N N . GLY A 1 87 ? -6.141 16.276 0.865 1.00 97.38 87 GLY A N 1
ATOM 691 C CA . GLY A 1 87 ? -6.203 17.628 0.322 1.00 97.38 87 GLY A CA 1
ATOM 692 C C . GLY A 1 87 ? -4.889 18.101 -0.319 1.00 97.38 87 GLY A C 1
ATOM 693 O O . GLY A 1 87 ? -3.834 17.489 -0.127 1.00 97.38 87 GLY A O 1
ATOM 694 N N . PRO A 1 88 ? -4.925 19.226 -1.061 1.00 96.06 88 PRO A N 1
ATOM 695 C CA . PRO A 1 88 ? -3.782 19.743 -1.820 1.00 96.06 88 PRO A CA 1
ATOM 696 C C . PRO A 1 88 ? -2.687 20.395 -0.955 1.00 96.06 88 PRO A C 1
ATOM 698 O O . PRO A 1 88 ? -1.664 20.814 -1.490 1.00 96.06 88 PRO A O 1
ATOM 701 N N . GLY A 1 89 ? -2.903 20.539 0.355 1.00 95.12 89 GLY A N 1
ATOM 702 C CA . GLY A 1 89 ? -1.926 21.122 1.274 1.00 95.12 89 GLY A CA 1
ATOM 703 C C . GLY A 1 89 ? -0.821 20.134 1.650 1.00 95.12 89 GLY A C 1
ATOM 704 O O . GLY A 1 89 ? -1.090 18.947 1.838 1.00 95.12 89 GLY A O 1
ATOM 705 N N . ASN A 1 90 ? 0.410 20.631 1.804 1.00 93.44 90 ASN A N 1
ATOM 706 C CA . ASN A 1 90 ? 1.574 19.864 2.274 1.00 93.44 90 ASN A CA 1
ATOM 707 C C . ASN A 1 90 ? 1.836 18.566 1.483 1.00 93.44 90 ASN A C 1
ATOM 709 O O . ASN A 1 90 ? 2.207 17.544 2.061 1.00 93.44 90 ASN A O 1
ATOM 713 N N . ILE A 1 91 ? 1.637 18.606 0.163 1.00 94.00 91 ILE A N 1
ATOM 714 C CA . ILE A 1 91 ? 2.028 17.552 -0.784 1.00 94.00 91 ILE A CA 1
ATOM 715 C C . ILE A 1 91 ? 3.064 18.105 -1.770 1.00 94.00 91 ILE A C 1
ATOM 717 O O . ILE A 1 91 ? 3.184 19.319 -1.938 1.00 94.00 91 ILE A O 1
ATOM 721 N N . SER A 1 92 ? 3.816 17.223 -2.429 1.00 92.06 92 SER A N 1
ATOM 722 C CA . SER A 1 92 ? 4.803 17.628 -3.437 1.00 92.06 92 SER A CA 1
ATOM 723 C C . SER A 1 92 ? 4.147 18.296 -4.657 1.00 92.06 92 SER A C 1
ATOM 725 O O . SER A 1 92 ? 2.963 18.094 -4.938 1.00 92.06 92 SER A O 1
ATOM 727 N N . GLY A 1 93 ? 4.929 19.063 -5.427 1.00 93.44 93 GLY A N 1
ATOM 728 C CA . GLY A 1 93 ? 4.453 19.672 -6.676 1.00 93.44 93 GLY A CA 1
ATOM 729 C C . GLY A 1 93 ? 3.943 18.636 -7.685 1.00 93.44 93 GLY A C 1
ATOM 730 O O . GLY A 1 93 ? 2.901 18.850 -8.304 1.00 93.44 93 GLY A O 1
ATOM 731 N N . LEU A 1 94 ? 4.617 17.483 -7.771 1.00 91.69 94 LEU A N 1
ATOM 732 C CA . LEU A 1 94 ? 4.182 16.349 -8.587 1.00 91.69 94 LEU A CA 1
ATOM 733 C C . LEU A 1 94 ? 2.839 15.796 -8.094 1.00 91.69 94 LEU A C 1
ATOM 735 O O . LEU A 1 94 ? 1.899 15.688 -8.872 1.00 91.69 94 LEU A O 1
ATOM 739 N N . SER A 1 95 ? 2.695 15.529 -6.794 1.00 93.88 95 SER 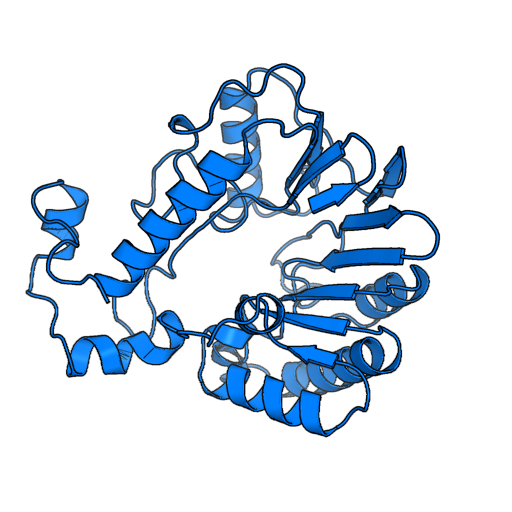A N 1
ATOM 740 C CA . SER A 1 95 ? 1.429 15.064 -6.212 1.00 93.88 95 SER A CA 1
ATOM 741 C C . SER A 1 95 ? 0.279 16.053 -6.448 1.00 93.88 95 SER A C 1
ATOM 743 O O . SER A 1 95 ? -0.845 15.647 -6.744 1.00 93.88 95 SER A O 1
ATOM 745 N N . LEU A 1 96 ? 0.551 17.361 -6.389 1.00 95.00 96 LEU A N 1
ATOM 746 C CA . LEU A 1 96 ? -0.435 18.393 -6.708 1.00 95.00 96 LEU A CA 1
ATOM 747 C C . LEU A 1 96 ? -0.829 18.385 -8.192 1.00 95.00 96 LEU A C 1
ATOM 749 O O . LEU A 1 96 ? -2.007 18.568 -8.509 1.00 95.00 96 LEU A O 1
ATOM 753 N N . GLN A 1 97 ? 0.128 18.180 -9.100 1.00 93.81 97 GLN A N 1
ATOM 754 C CA . GLN A 1 97 ? -0.150 18.020 -10.528 1.00 93.81 97 GLN A CA 1
ATOM 755 C C . GLN A 1 97 ? -1.052 16.805 -10.774 1.00 93.81 97 GLN A C 1
ATOM 757 O O . GLN A 1 97 ? -2.105 16.958 -11.395 1.00 93.81 97 GLN A O 1
ATOM 762 N N . ARG A 1 98 ? -0.699 15.646 -10.210 1.00 93.88 98 ARG A N 1
ATOM 763 C CA . ARG A 1 98 ? -1.457 14.393 -10.350 1.00 93.88 98 ARG A CA 1
ATOM 764 C C . ARG A 1 98 ? -2.882 14.517 -9.812 1.00 93.88 98 ARG A C 1
ATOM 766 O O . ARG A 1 98 ? -3.836 14.159 -10.497 1.00 93.88 98 ARG A O 1
ATOM 773 N N . ARG A 1 99 ? -3.063 15.157 -8.647 1.00 94.44 99 ARG A N 1
ATOM 774 C CA . ARG A 1 99 ? -4.398 15.490 -8.115 1.00 94.44 99 ARG A CA 1
ATOM 775 C C . ARG A 1 99 ? -5.217 16.333 -9.099 1.00 94.44 99 ARG A C 1
ATOM 777 O O . ARG A 1 99 ? -6.409 16.089 -9.266 1.00 94.44 99 ARG A O 1
ATOM 784 N N . LYS A 1 100 ? -4.604 17.336 -9.743 1.00 93.75 100 LYS A N 1
ATOM 785 C CA . LYS A 1 100 ? -5.282 18.196 -10.735 1.00 93.75 100 LYS A CA 1
ATOM 786 C C . LYS A 1 100 ? -5.633 17.445 -12.017 1.00 93.75 100 LYS A C 1
ATOM 788 O O . LYS A 1 100 ? -6.627 17.790 -12.647 1.00 93.75 100 LYS A O 1
ATOM 793 N N . GLU A 1 101 ? -4.808 16.496 -12.440 1.00 92.56 101 GLU A N 1
ATOM 794 C CA . GLU A 1 101 ? -5.073 15.647 -13.607 1.00 92.56 101 GLU A CA 1
ATOM 795 C C . GLU A 1 101 ? -6.236 14.701 -13.339 1.00 92.56 101 GLU A C 1
ATOM 797 O O . GLU A 1 101 ? -7.170 14.665 -14.134 1.00 92.56 101 GLU A O 1
ATOM 802 N N . PHE A 1 102 ? -6.244 14.047 -12.177 1.00 93.06 102 PHE A N 1
ATOM 803 C CA . PHE A 1 102 ? -7.348 13.184 -11.773 1.00 93.06 102 PHE A CA 1
ATOM 804 C C . PHE A 1 102 ? -8.663 13.963 -11.628 1.00 93.06 102 PHE A C 1
ATOM 806 O O . PHE A 1 102 ? -9.689 13.558 -12.161 1.00 93.06 102 PHE A O 1
ATOM 813 N N . PHE A 1 103 ? -8.619 15.152 -11.014 1.00 92.75 103 PHE A N 1
ATOM 814 C CA . PHE A 1 103 ? -9.746 16.094 -10.990 1.00 92.75 103 PHE A CA 1
ATOM 815 C C . PHE A 1 103 ? -10.279 16.413 -12.398 1.00 92.75 103 PHE A C 1
ATOM 817 O O . PHE A 1 103 ? -11.487 16.395 -12.625 1.00 92.75 103 PHE A O 1
ATOM 824 N N . ARG A 1 104 ? -9.381 16.711 -13.347 1.00 92.00 104 ARG A N 1
ATOM 825 C CA . ARG A 1 104 ? -9.754 17.020 -14.735 1.00 92.00 104 ARG A CA 1
ATOM 826 C C . ARG A 1 104 ? -10.399 15.824 -15.430 1.00 92.00 104 ARG A C 1
ATOM 828 O O . ARG A 1 104 ? -11.346 16.034 -16.177 1.00 92.00 104 ARG A O 1
ATOM 835 N N . TYR A 1 105 ? -9.908 14.613 -15.171 1.00 91.38 105 TYR A N 1
ATOM 836 C CA . TYR A 1 105 ? -10.476 13.382 -15.717 1.00 91.38 105 TYR A CA 1
ATOM 837 C C . TYR A 1 105 ? -11.897 13.125 -15.199 1.00 91.38 105 TYR A C 1
ATOM 839 O O . TYR A 1 105 ? -12.809 12.911 -15.989 1.00 91.38 105 TYR A O 1
ATOM 847 N N . LEU A 1 106 ? -12.104 13.217 -13.881 1.00 91.31 106 LEU A N 1
ATOM 848 C CA . LEU A 1 106 ? -13.408 12.957 -13.259 1.00 91.31 106 LEU A CA 1
ATOM 849 C C . LEU A 1 106 ? -14.473 14.016 -13.591 1.00 91.31 106 LEU A C 1
ATOM 851 O O . LEU A 1 106 ? -15.665 13.771 -13.424 1.00 91.31 106 LEU A O 1
ATOM 855 N N . GLY A 1 107 ? -14.063 15.220 -14.000 1.00 90.06 107 GLY A N 1
ATOM 856 C CA . GLY A 1 107 ? -14.984 16.314 -14.320 1.00 90.06 107 GLY A CA 1
ATOM 857 C C . GLY A 1 107 ? -15.698 16.927 -13.105 1.00 90.06 107 GLY A C 1
ATOM 858 O O . GLY A 1 107 ? -16.596 17.750 -13.277 1.00 90.06 107 GLY A O 1
ATOM 859 N N . HIS A 1 108 ? -15.304 16.574 -11.877 1.00 87.06 108 HIS A N 1
ATOM 860 C CA . HIS A 1 108 ? -15.833 17.146 -10.636 1.00 87.06 108 HIS A CA 1
ATOM 861 C C . HIS A 1 108 ? -14.741 17.302 -9.574 1.00 87.06 108 HIS A C 1
ATOM 863 O O . HIS A 1 108 ? -13.693 16.662 -9.634 1.00 87.06 108 HIS A O 1
ATOM 869 N N . SER A 1 109 ? -14.982 18.157 -8.573 1.00 88.75 109 SER A N 1
ATOM 870 C CA . SER A 1 109 ? -14.011 18.440 -7.513 1.00 88.75 109 SER A CA 1
ATOM 871 C C . SER A 1 109 ? -13.673 17.198 -6.685 1.00 88.75 109 SER A C 1
ATOM 873 O O . SER A 1 109 ? -14.536 16.388 -6.349 1.00 88.75 109 SER A O 1
ATOM 875 N N . LEU A 1 110 ? -12.392 17.075 -6.332 1.00 94.06 110 LEU A N 1
ATOM 876 C CA . LEU A 1 110 ? -11.930 16.135 -5.315 1.00 94.06 110 LEU A CA 1
ATOM 877 C C . LEU A 1 110 ? -12.033 16.817 -3.943 1.00 94.06 110 LEU A C 1
ATOM 879 O O . LEU A 1 110 ? -11.538 17.944 -3.804 1.00 94.06 110 LEU A O 1
ATOM 883 N N . PRO A 1 111 ? -12.612 16.178 -2.916 1.00 96.50 111 PRO A N 1
ATOM 884 C CA . PRO A 1 111 ? -12.670 16.760 -1.581 1.00 96.50 111 PRO A CA 1
ATOM 885 C C . PRO A 1 111 ? -11.287 16.785 -0.909 1.00 96.50 111 PRO A C 1
ATOM 887 O O . PRO A 1 111 ? -10.313 16.203 -1.400 1.00 96.50 111 PRO A O 1
ATOM 890 N N . ALA A 1 112 ? -11.191 17.511 0.202 1.00 97.62 112 ALA A N 1
ATOM 891 C CA . ALA A 1 112 ? -10.131 17.351 1.192 1.00 97.62 112 ALA A CA 1
ATOM 892 C C . ALA A 1 112 ? -10.782 16.713 2.424 1.00 97.62 112 ALA A C 1
ATOM 894 O O . ALA A 1 112 ? -11.593 17.350 3.092 1.00 97.62 112 ALA A O 1
ATOM 895 N N . SER A 1 113 ? -10.511 15.431 2.646 1.00 98.00 113 SER A N 1
ATOM 896 C CA . SER A 1 113 ? -11.241 14.597 3.610 1.00 98.00 113 SER A CA 1
ATOM 897 C C . SER A 1 113 ? -10.519 14.438 4.945 1.00 98.00 113 SER A C 1
ATOM 899 O O . SER A 1 113 ? -11.024 13.752 5.826 1.00 98.00 113 SER A O 1
ATOM 901 N N . GLU A 1 114 ? -9.360 15.073 5.116 1.00 98.06 114 GLU A N 1
ATOM 902 C CA . GLU A 1 114 ? -8.581 15.014 6.353 1.00 98.06 114 GLU A CA 1
ATOM 903 C C . GLU A 1 114 ? -9.422 15.466 7.559 1.00 98.06 114 GLU A C 1
ATOM 905 O O . GLU A 1 114 ? -10.047 16.525 7.538 1.00 98.06 114 GLU A O 1
ATOM 910 N N . GLY A 1 115 ? -9.445 14.654 8.618 1.00 97.50 115 GLY A N 1
ATOM 911 C CA . GLY A 1 115 ? -10.224 14.912 9.834 1.00 97.50 115 GLY A CA 1
ATOM 912 C C . GLY A 1 115 ? -11.740 14.711 9.702 1.00 97.50 115 GLY A C 1
ATOM 913 O O . GLY A 1 115 ? -12.460 14.877 10.687 1.00 97.50 115 GLY A O 1
ATOM 914 N N . VAL A 1 116 ? -12.251 14.338 8.524 1.00 97.62 116 VAL A N 1
ATOM 915 C CA . VAL A 1 116 ? -13.684 14.093 8.314 1.00 97.62 116 VAL A CA 1
ATOM 916 C C . VAL A 1 116 ? -14.081 12.722 8.865 1.00 97.62 116 VAL A C 1
ATOM 918 O O . VAL A 1 116 ? -13.316 11.760 8.805 1.00 97.62 116 VAL A O 1
ATOM 921 N N . SER A 1 117 ? -15.299 12.623 9.402 1.00 96.06 117 SER A N 1
ATOM 922 C CA . SER A 1 117 ? -15.932 11.360 9.796 1.00 96.06 117 SER A CA 1
ATOM 923 C C . SER A 1 117 ? -17.361 11.287 9.265 1.00 96.06 117 SER A C 1
ATOM 925 O O . SER A 1 117 ? -18.114 12.252 9.376 1.00 96.06 117 SER A O 1
ATOM 927 N N . SER A 1 118 ? -17.736 10.150 8.685 1.00 93.38 118 SER A N 1
ATOM 928 C CA . SER A 1 118 ? -19.056 9.904 8.104 1.00 93.38 118 SER A CA 1
ATOM 929 C C . SER A 1 118 ? -19.345 8.404 8.023 1.00 93.38 118 SER A C 1
ATOM 931 O O . SER A 1 118 ? -18.566 7.644 7.444 1.00 93.38 118 SER A O 1
ATOM 933 N N . GLU A 1 119 ? -20.486 7.988 8.583 1.00 88.38 119 GLU A N 1
ATOM 934 C CA . GLU A 1 119 ? -21.076 6.653 8.369 1.00 88.38 119 GLU A CA 1
ATOM 935 C C . GLU A 1 119 ? -20.076 5.501 8.588 1.00 88.38 119 GLU A C 1
ATOM 937 O O . GLU A 1 119 ? -19.864 4.663 7.714 1.00 88.38 119 GLU A O 1
ATOM 942 N N . GLY A 1 120 ? -19.400 5.495 9.742 1.00 91.81 120 GLY A N 1
ATOM 943 C CA . GLY A 1 120 ? -18.434 4.449 10.103 1.00 91.81 120 GLY A CA 1
ATOM 944 C C . GLY A 1 120 ? -17.055 4.580 9.446 1.00 91.81 120 GLY A C 1
ATOM 945 O O . GLY A 1 120 ? -16.182 3.766 9.732 1.00 91.81 120 GLY A O 1
ATOM 946 N N . VAL A 1 121 ? -16.820 5.607 8.626 1.00 96.00 121 VAL A N 1
ATOM 947 C CA . VAL A 1 121 ? -15.512 5.922 8.034 1.00 96.00 121 VAL A CA 1
ATOM 948 C C . VAL A 1 121 ? -14.991 7.235 8.612 1.00 96.00 121 VAL A C 1
ATOM 950 O O . VAL A 1 121 ? -15.719 8.222 8.679 1.00 96.00 121 VAL A O 1
ATOM 953 N N . SER A 1 122 ? -13.728 7.257 9.023 1.00 97.56 122 SER A N 1
ATOM 954 C CA . SER A 1 122 ? -13.050 8.433 9.573 1.00 97.56 122 SER A CA 1
ATOM 955 C C . SER A 1 122 ? -11.657 8.567 8.977 1.00 97.56 122 SER A C 1
ATOM 957 O O . SER A 1 122 ? -10.998 7.568 8.700 1.00 97.56 122 SER A O 1
ATOM 959 N N . PHE A 1 123 ? -11.179 9.796 8.840 1.00 98.50 123 PHE A N 1
ATOM 960 C CA . PHE A 1 123 ? -9.854 10.081 8.301 1.00 98.50 123 PHE A CA 1
ATOM 961 C C . PHE A 1 123 ? -9.000 10.824 9.320 1.00 98.50 123 PHE A C 1
ATOM 963 O O . PHE A 1 123 ? -9.500 11.631 10.107 1.00 98.50 123 PHE A O 1
ATOM 970 N N . SER A 1 124 ? -7.693 10.567 9.312 1.00 98.50 124 SER A N 1
ATOM 971 C CA . SER A 1 124 ? -6.761 11.357 10.117 1.00 98.50 124 SER A CA 1
ATOM 972 C C . SER A 1 124 ? -6.685 12.799 9.600 1.00 98.50 124 SER A C 1
ATOM 974 O O . SER A 1 124 ? -6.992 13.054 8.431 1.00 98.50 124 SER A O 1
ATOM 976 N N . PRO A 1 125 ? -6.196 13.752 10.411 1.00 97.56 125 PRO A N 1
ATOM 977 C CA . PRO A 1 125 ? -5.539 14.937 9.872 1.00 97.56 125 PRO A CA 1
ATOM 978 C C . PRO A 1 125 ? -4.396 14.549 8.917 1.00 97.56 125 PRO A C 1
ATOM 980 O O . PRO A 1 125 ? -3.992 13.384 8.855 1.00 97.56 125 PRO A O 1
ATOM 983 N N . ALA A 1 126 ? -3.846 15.526 8.196 1.00 96.75 126 ALA A N 1
ATOM 984 C CA . ALA A 1 126 ? -2.625 15.315 7.426 1.00 96.75 126 ALA A CA 1
ATOM 985 C C . ALA A 1 126 ? -1.502 14.826 8.356 1.00 96.75 126 ALA A C 1
ATOM 987 O O . ALA A 1 126 ? -1.147 15.522 9.310 1.00 96.75 126 ALA A O 1
ATOM 988 N N . VAL A 1 127 ? -0.941 13.652 8.071 1.00 96.81 127 VAL A N 1
ATOM 989 C CA . VAL A 1 127 ? 0.181 13.078 8.828 1.00 96.81 127 VAL A CA 1
ATOM 990 C C . VAL A 1 127 ? 1.420 12.963 7.941 1.00 96.81 127 VAL A C 1
ATOM 992 O O . VAL A 1 127 ? 1.271 12.910 6.719 1.00 96.81 127 VAL A O 1
ATOM 995 N N . PRO A 1 128 ? 2.642 12.962 8.499 1.00 94.88 128 PRO A N 1
ATOM 996 C CA . PRO A 1 128 ? 3.862 12.827 7.706 1.00 94.88 128 PRO A CA 1
ATOM 997 C C . PRO A 1 128 ? 3.864 11.597 6.786 1.00 94.88 128 PRO A C 1
ATOM 999 O O . PRO A 1 128 ? 3.468 10.507 7.192 1.00 94.88 128 PRO A O 1
ATOM 1002 N N . HIS A 1 129 ? 4.337 11.785 5.550 1.00 92.12 129 H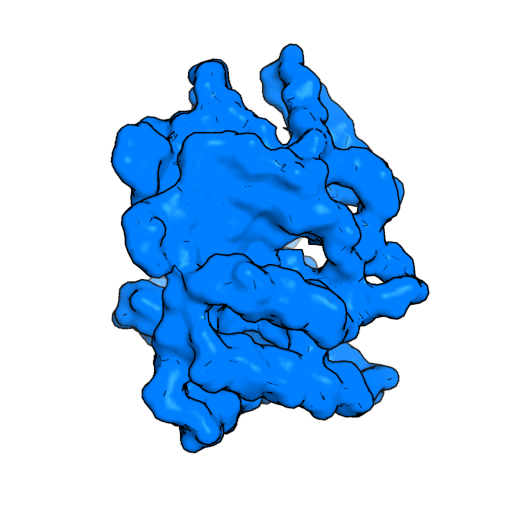IS A N 1
ATOM 1003 C CA . HIS A 1 129 ? 4.745 10.691 4.662 1.00 92.12 129 HIS A CA 1
ATOM 1004 C C . HIS A 1 129 ? 6.124 10.198 5.135 1.0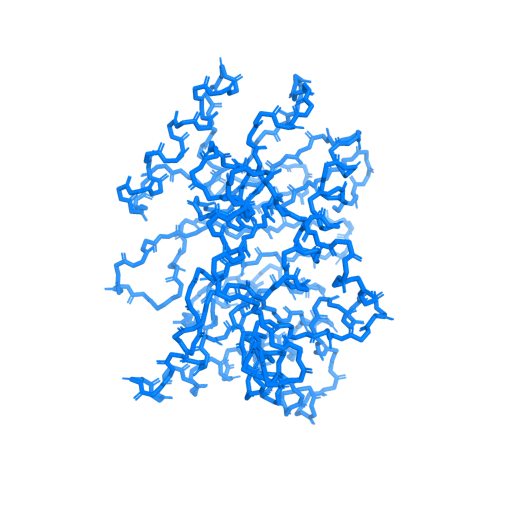0 92.12 129 HIS A C 1
ATOM 1006 O O . HIS A 1 129 ? 7.138 10.869 4.928 1.00 92.12 129 HIS A O 1
ATOM 1012 N N . GLY A 1 130 ? 6.153 9.098 5.888 1.00 87.31 130 GLY A N 1
ATOM 1013 C CA . GLY A 1 130 ? 7.346 8.618 6.583 1.00 87.31 130 GLY A CA 1
ATOM 1014 C C . GLY A 1 130 ? 7.848 9.576 7.672 1.00 87.31 130 GLY A C 1
ATOM 1015 O O . GLY A 1 130 ? 7.101 10.012 8.544 1.00 87.31 130 GLY A O 1
ATOM 1016 N N . THR A 1 131 ? 9.147 9.888 7.658 1.00 84.50 131 THR A N 1
ATOM 1017 C CA . THR A 1 131 ? 9.778 10.716 8.698 1.00 84.50 131 THR A CA 1
ATOM 1018 C C . THR A 1 131 ? 9.343 12.180 8.611 1.00 84.50 131 THR A C 1
ATOM 1020 O O . THR A 1 131 ? 9.496 12.845 7.577 1.00 84.50 131 THR A O 1
ATOM 1023 N N . ARG A 1 132 ? 8.899 12.732 9.743 1.00 83.69 132 ARG A N 1
ATOM 1024 C CA . ARG A 1 132 ? 8.520 14.144 9.867 1.00 83.69 132 ARG A CA 1
ATOM 1025 C C . ARG A 1 132 ? 9.640 15.092 9.433 1.00 83.69 132 ARG A C 1
ATOM 1027 O O . ARG A 1 132 ? 10.808 14.918 9.768 1.00 83.69 132 ARG A O 1
ATOM 1034 N N . GLY A 1 133 ? 9.267 16.133 8.688 1.00 77.69 133 GLY A N 1
ATOM 1035 C CA . GLY A 1 133 ? 10.180 17.215 8.305 1.00 77.69 133 GLY A CA 1
ATOM 1036 C C . GLY A 1 133 ? 11.194 16.869 7.207 1.00 77.69 133 GLY A C 1
ATOM 1037 O O . GLY A 1 133 ? 12.010 17.719 6.867 1.00 77.69 133 GLY A O 1
ATOM 1038 N N . LYS A 1 134 ? 11.142 15.669 6.606 1.00 78.94 134 LYS A N 1
ATOM 1039 C CA . LYS A 1 134 ? 12.033 15.274 5.493 1.00 78.94 134 LYS A CA 1
ATOM 1040 C C . LYS A 1 134 ? 11.545 15.696 4.101 1.00 78.94 134 LYS A C 1
ATOM 1042 O O . LYS A 1 134 ? 12.191 15.385 3.110 1.00 78.94 134 LYS A O 1
ATOM 1047 N N . GLY A 1 135 ? 10.431 16.425 4.016 1.00 76.38 135 GLY A N 1
ATOM 1048 C CA . GLY A 1 135 ? 9.950 17.011 2.760 1.00 76.38 135 GLY A CA 1
ATOM 1049 C C . GLY A 1 135 ? 9.194 16.055 1.829 1.00 76.38 135 GLY A C 1
ATOM 1050 O O . GLY A 1 135 ? 8.804 16.473 0.744 1.00 76.38 135 GLY A O 1
ATOM 1051 N N . PHE A 1 136 ? 8.912 14.818 2.252 1.00 82.19 136 PHE A N 1
ATOM 1052 C CA . PHE A 1 136 ? 8.090 13.862 1.489 1.00 82.19 136 PHE A CA 1
ATOM 1053 C C . PHE A 1 136 ? 6.598 14.237 1.433 1.00 82.19 136 PHE A C 1
ATOM 1055 O O . PHE A 1 136 ? 5.823 13.647 0.686 1.00 82.19 136 PHE A O 1
ATOM 1062 N N . GLY A 1 137 ? 6.197 15.268 2.179 1.00 91.75 137 GLY A N 1
ATOM 1063 C CA . GLY A 1 137 ? 4.820 15.734 2.256 1.00 91.75 137 GLY A CA 1
ATOM 1064 C C . GLY A 1 137 ? 4.022 14.979 3.311 1.00 91.75 137 GLY A C 1
ATOM 1065 O O . GLY A 1 137 ? 4.558 14.558 4.338 1.00 91.75 137 GLY A O 1
ATOM 1066 N N . THR A 1 138 ? 2.720 14.872 3.078 1.00 96.00 138 THR A N 1
ATOM 1067 C CA . THR A 1 138 ? 1.761 14.308 4.027 1.00 96.00 138 THR A CA 1
ATOM 1068 C C . THR A 1 138 ? 0.788 13.358 3.343 1.00 96.00 138 THR A C 1
ATOM 1070 O O . THR A 1 138 ? 0.457 13.530 2.167 1.00 96.00 138 THR A O 1
ATOM 1073 N N . VAL A 1 139 ? 0.304 12.388 4.110 1.00 97.44 139 VAL A N 1
ATOM 1074 C CA . VAL A 1 139 ? -0.687 11.379 3.720 1.00 97.44 139 VAL A CA 1
ATOM 1075 C C . VAL A 1 139 ? -1.917 11.463 4.628 1.00 97.44 139 VAL A C 1
ATOM 1077 O O . VAL A 1 139 ? -1.934 12.204 5.617 1.00 97.44 139 VAL A O 1
ATOM 1080 N N . MET A 1 140 ? -2.968 10.732 4.268 1.00 98.31 140 MET A N 1
ATOM 1081 C CA . MET A 1 140 ? -4.207 10.621 5.036 1.00 98.31 140 MET A CA 1
ATOM 1082 C C . MET A 1 140 ? -4.469 9.154 5.390 1.00 98.31 140 MET A C 1
ATOM 1084 O O . MET A 1 140 ? -4.623 8.316 4.503 1.00 98.31 140 MET A O 1
ATOM 1088 N N . MET A 1 141 ? -4.561 8.842 6.683 1.00 98.62 141 MET A N 1
ATOM 1089 C CA . MET A 1 141 ? -4.951 7.513 7.154 1.00 98.62 141 MET A CA 1
ATOM 1090 C C . MET A 1 141 ? -6.469 7.356 7.124 1.00 98.62 141 MET A C 1
ATOM 1092 O O . MET A 1 141 ? -7.213 8.319 7.321 1.00 98.62 141 MET A O 1
ATOM 1096 N N . THR A 1 142 ? -6.919 6.121 6.934 1.00 98.69 142 THR A N 1
ATOM 1097 C CA . THR A 1 142 ? -8.334 5.751 6.868 1.00 98.69 142 THR A CA 1
ATOM 1098 C C . THR A 1 142 ? -8.673 4.802 7.999 1.00 98.69 142 THR A C 1
ATOM 1100 O O . THR A 1 142 ? -8.029 3.773 8.163 1.00 98.69 142 THR A O 1
ATOM 1103 N N . ARG A 1 143 ? -9.721 5.115 8.748 1.00 98.31 143 ARG A N 1
ATOM 1104 C CA . ARG A 1 143 ? -10.340 4.243 9.740 1.00 98.31 143 ARG A CA 1
ATOM 1105 C C . ARG A 1 143 ? -11.713 3.844 9.233 1.00 98.31 143 ARG A C 1
ATOM 1107 O O . ARG A 1 143 ? -12.507 4.709 8.875 1.00 98.31 143 ARG A O 1
ATOM 1114 N N . VAL A 1 144 ? -12.021 2.557 9.283 1.00 97.88 144 VAL A N 1
ATOM 1115 C CA . VAL A 1 144 ? -13.361 2.032 9.015 1.00 97.88 144 VAL A CA 1
ATOM 1116 C C . VAL A 1 144 ? -13.795 1.170 10.187 1.00 97.88 144 VAL A C 1
ATOM 1118 O O . VAL A 1 144 ? -13.015 0.367 10.693 1.00 97.88 144 VAL A O 1
ATOM 1121 N N . SER A 1 145 ? -15.022 1.369 10.653 1.00 95.69 145 SER A N 1
ATOM 1122 C CA . SER A 1 145 ? -15.579 0.651 11.794 1.00 95.69 145 SER A CA 1
ATOM 1123 C C . SER A 1 145 ? -16.947 0.068 11.494 1.00 95.69 145 SER A C 1
ATOM 1125 O O . SER A 1 145 ? -17.822 0.782 11.006 1.00 95.69 145 SER A O 1
ATOM 1127 N N . GLU A 1 146 ? -17.133 -1.186 11.892 1.00 93.62 146 GLU A N 1
ATOM 1128 C CA . GLU A 1 146 ? -18.395 -1.916 11.832 1.00 93.62 146 GLU A CA 1
ATOM 1129 C C . GLU A 1 146 ? -18.588 -2.670 13.153 1.00 93.62 146 GLU A C 1
ATOM 1131 O O . GLU A 1 146 ? -17.842 -3.597 13.471 1.00 93.62 146 GLU A O 1
ATOM 1136 N N . GLY A 1 147 ? -19.563 -2.235 13.957 1.00 90.75 147 GLY A N 1
ATOM 1137 C CA . GLY A 1 147 ? -19.739 -2.750 15.315 1.00 90.75 147 GLY A CA 1
ATOM 1138 C C . GLY A 1 147 ? -18.513 -2.479 16.194 1.00 90.75 147 GLY A C 1
ATOM 1139 O O . GLY A 1 147 ? -18.088 -1.334 16.348 1.00 90.75 147 GLY A O 1
ATOM 1140 N N . ASP A 1 148 ? -17.957 -3.540 16.776 1.00 91.75 148 ASP A N 1
ATOM 1141 C CA . ASP A 1 148 ? -16.745 -3.523 17.602 1.00 91.75 148 ASP A CA 1
ATOM 1142 C C . ASP A 1 148 ? -15.445 -3.647 16.789 1.00 91.75 148 ASP A C 1
ATOM 1144 O O . ASP A 1 148 ? -14.355 -3.444 17.330 1.00 91.75 148 ASP A O 1
ATOM 1148 N N . LYS A 1 149 ? -15.542 -3.946 15.488 1.00 95.56 149 LYS A N 1
ATOM 1149 C CA . LYS A 1 149 ? -14.381 -4.118 14.616 1.00 95.56 149 LYS A CA 1
ATOM 1150 C C . LYS A 1 149 ? -13.934 -2.790 14.036 1.00 95.56 149 LYS A C 1
ATOM 1152 O O . LYS A 1 149 ? -14.728 -2.036 13.472 1.00 95.56 149 LYS A O 1
ATOM 1157 N N . VAL A 1 150 ? -12.632 -2.538 14.115 1.00 98.06 150 VAL A N 1
ATOM 1158 C CA . VAL A 1 150 ? -12.000 -1.347 13.545 1.00 98.06 150 VAL A CA 1
ATOM 1159 C C . VAL A 1 150 ? -10.834 -1.761 12.654 1.00 98.06 150 VAL A C 1
ATOM 1161 O O . VAL A 1 150 ? -9.892 -2.412 13.107 1.00 98.06 150 VAL A O 1
ATOM 1164 N N . PHE A 1 151 ? -10.893 -1.358 11.390 1.00 98.44 151 PHE A N 1
ATOM 1165 C CA . PHE A 1 151 ? -9.809 -1.465 10.424 1.00 98.44 151 PHE A CA 1
ATOM 1166 C C . PHE A 1 151 ? -9.155 -0.095 10.238 1.00 98.44 151 PHE A C 1
ATOM 1168 O O . PHE A 1 151 ? -9.848 0.906 10.041 1.00 98.44 151 PHE A O 1
ATOM 1175 N N . VAL A 1 152 ? -7.827 -0.046 10.283 1.00 98.69 152 VAL A N 1
ATOM 1176 C CA . VAL A 1 152 ? -7.055 1.171 10.022 1.00 98.69 152 VAL A CA 1
ATOM 1177 C C . VAL A 1 152 ? -6.077 0.921 8.886 1.00 98.69 152 VAL A C 1
ATOM 1179 O O . VAL A 1 152 ? -5.243 0.028 8.983 1.00 98.69 152 VAL A O 1
ATOM 1182 N N . HIS A 1 153 ? -6.155 1.740 7.841 1.00 98.62 153 HIS A N 1
ATOM 1183 C CA . HIS A 1 153 ? -5.181 1.805 6.761 1.00 98.62 153 HIS A CA 1
ATOM 1184 C C . HIS A 1 153 ? -4.330 3.070 6.892 1.00 98.62 153 HIS A C 1
ATOM 1186 O O . HIS A 1 153 ? -4.860 4.184 6.870 1.00 98.62 153 HIS A O 1
ATOM 1192 N N . GLY A 1 154 ? -3.017 2.904 7.007 1.00 97.12 154 GLY A N 1
ATOM 1193 C CA . GLY A 1 154 ? -2.051 3.999 7.032 1.00 97.12 154 GLY A CA 1
ATOM 1194 C C . GLY A 1 154 ? -0.975 3.770 5.986 1.00 97.12 154 GLY A C 1
ATOM 1195 O O . GLY A 1 154 ? 0.104 3.264 6.298 1.00 97.12 154 GLY A O 1
ATOM 1196 N N . SER A 1 155 ? -1.279 4.133 4.741 1.00 89.00 155 SER A N 1
ATOM 1197 C CA . SER A 1 155 ? -0.299 4.044 3.665 1.00 89.00 155 SER A CA 1
ATOM 1198 C C . SER A 1 155 ? 0.862 4.989 3.925 1.00 89.00 155 SER A C 1
ATOM 1200 O O . SER A 1 155 ? 0.655 6.150 4.267 1.00 89.00 155 SER A O 1
ATOM 1202 N N . ASP A 1 156 ? 2.075 4.491 3.729 1.00 93.06 156 ASP A N 1
ATOM 1203 C CA . ASP A 1 156 ? 3.302 5.285 3.636 1.00 93.06 156 ASP A CA 1
ATOM 1204 C C . ASP A 1 156 ? 3.651 6.130 4.870 1.00 93.06 156 ASP A C 1
ATOM 1206 O O . ASP A 1 156 ? 4.479 7.036 4.828 1.00 93.06 156 ASP A O 1
ATOM 1210 N N . ILE A 1 157 ? 3.103 5.775 6.030 1.00 93.56 157 ILE A N 1
ATOM 1211 C CA . ILE A 1 157 ? 3.560 6.313 7.320 1.00 93.56 157 ILE A CA 1
ATOM 1212 C C . ILE A 1 157 ? 4.889 5.675 7.764 1.00 93.56 157 ILE A C 1
ATOM 1214 O O . ILE A 1 157 ? 5.604 6.226 8.600 1.00 93.56 157 ILE A O 1
ATOM 1218 N N . GLN A 1 158 ? 5.217 4.496 7.214 1.00 93.56 158 GLN A N 1
ATOM 1219 C CA . GLN A 1 158 ? 6.485 3.765 7.373 1.00 93.56 158 GLN A CA 1
ATOM 1220 C C . GLN A 1 158 ? 6.887 3.419 8.820 1.00 93.56 158 GLN A C 1
ATOM 1222 O O . GLN A 1 158 ? 7.993 2.930 9.039 1.00 93.56 158 GLN A O 1
ATOM 1227 N N . LEU A 1 159 ? 6.009 3.666 9.799 1.00 95.38 159 LEU A N 1
ATOM 1228 C CA . LEU A 1 159 ? 6.263 3.535 11.239 1.00 95.38 159 LEU A CA 1
ATOM 1229 C C . LEU A 1 159 ? 7.354 4.481 11.776 1.00 95.38 159 LEU A C 1
ATOM 1231 O O . LEU A 1 159 ? 7.997 4.176 12.776 1.00 95.38 159 LEU A O 1
ATOM 1235 N N . LEU A 1 160 ? 7.555 5.638 11.137 1.00 93.12 160 LEU A N 1
ATOM 1236 C CA . LEU A 1 160 ? 8.640 6.584 11.456 1.00 93.12 160 LEU A CA 1
ATOM 1237 C C . LEU A 1 160 ? 8.173 7.849 12.193 1.00 93.12 160 LEU A C 1
ATOM 1239 O O . LEU A 1 160 ? 8.868 8.864 12.182 1.00 93.12 160 LEU A O 1
ATOM 1243 N N . ASP A 1 161 ? 6.974 7.812 12.774 1.00 93.69 161 ASP A N 1
ATOM 1244 C CA . ASP A 1 161 ? 6.441 8.900 13.590 1.00 93.69 161 ASP A CA 1
ATOM 1245 C C . ASP A 1 161 ? 5.575 8.324 14.721 1.00 93.69 161 ASP A C 1
ATOM 1247 O O . ASP A 1 161 ? 4.502 7.752 14.491 1.00 93.69 161 ASP A O 1
ATOM 1251 N N . ARG A 1 162 ? 6.058 8.456 15.964 1.00 95.31 162 ARG A N 1
ATOM 1252 C CA . ARG A 1 162 ? 5.370 7.936 17.157 1.00 95.31 162 ARG A CA 1
ATOM 1253 C C . ARG A 1 162 ? 3.986 8.556 17.356 1.00 95.31 162 ARG A C 1
ATOM 1255 O O . ARG A 1 162 ? 3.084 7.847 17.792 1.00 95.31 162 ARG A O 1
ATOM 1262 N N . GLU A 1 163 ? 3.785 9.838 17.054 1.00 96.31 163 GLU A N 1
ATOM 1263 C CA . GLU A 1 163 ? 2.480 10.489 17.253 1.00 96.31 163 GLU A CA 1
ATOM 1264 C C . GLU A 1 163 ? 1.420 9.882 16.331 1.00 96.31 163 GLU A C 1
ATOM 1266 O O . GLU A 1 163 ? 0.298 9.615 16.764 1.00 96.31 163 GLU A O 1
ATOM 1271 N N . VAL A 1 164 ? 1.797 9.589 15.083 1.00 97.00 164 VAL A N 1
ATOM 1272 C CA . VAL A 1 164 ? 0.926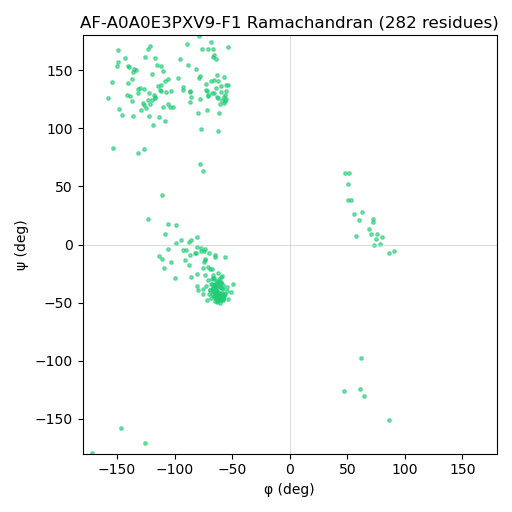 8.911 14.113 1.00 97.00 164 VAL A CA 1
ATOM 1273 C C . VAL A 1 164 ? 0.542 7.517 14.610 1.00 97.00 164 VAL A C 1
ATOM 1275 O O . VAL A 1 164 ? -0.628 7.138 14.562 1.00 97.00 164 VAL A O 1
ATOM 1278 N N . VAL A 1 165 ? 1.501 6.769 15.159 1.00 98.25 165 VAL A N 1
ATOM 1279 C CA . VAL A 1 165 ? 1.253 5.443 15.746 1.00 98.25 165 VAL A CA 1
ATOM 1280 C C . VAL A 1 165 ? 0.323 5.531 16.956 1.00 98.25 165 VAL A C 1
ATOM 1282 O O . VAL A 1 165 ? -0.631 4.759 17.055 1.00 98.25 165 VAL A O 1
ATOM 1285 N N . MET A 1 166 ? 0.525 6.508 17.843 1.00 98.25 166 MET A N 1
ATOM 1286 C CA . MET A 1 166 ? -0.372 6.735 18.981 1.00 98.25 166 MET A CA 1
ATOM 1287 C C . MET A 1 166 ? -1.788 7.116 18.532 1.00 98.25 166 MET A C 1
ATOM 1289 O O . MET A 1 166 ? -2.762 6.687 19.152 1.00 98.25 166 MET A O 1
ATOM 1293 N N . GLN A 1 167 ? -1.928 7.859 17.432 1.00 97.75 167 GLN A N 1
ATOM 1294 C CA . GLN A 1 167 ? -3.231 8.151 16.840 1.00 97.75 167 GLN A CA 1
ATOM 1295 C C . GLN A 1 167 ? -3.924 6.885 16.311 1.00 97.75 167 GLN A C 1
ATOM 1297 O O . GLN A 1 167 ? -5.124 6.719 16.535 1.00 97.75 167 GLN A O 1
ATOM 1302 N N . ILE A 1 168 ? -3.190 5.977 15.654 1.00 98.50 168 ILE A N 1
ATOM 1303 C CA . ILE A 1 168 ? -3.732 4.674 15.230 1.00 98.50 168 ILE A CA 1
ATOM 1304 C C . ILE A 1 168 ? -4.247 3.903 16.448 1.00 98.50 168 ILE A C 1
ATOM 1306 O O . ILE A 1 168 ? -5.376 3.417 16.430 1.00 98.50 168 ILE A O 1
ATOM 1310 N N . LEU A 1 169 ? -3.467 3.838 17.530 1.00 98.56 169 LEU A N 1
ATOM 1311 C CA . LEU A 1 169 ? -3.866 3.154 18.765 1.00 98.56 169 LEU A CA 1
ATOM 1312 C C . LEU A 1 169 ? -5.090 3.795 19.432 1.00 98.56 169 LEU A C 1
ATOM 1314 O O . LEU A 1 169 ? -5.950 3.082 19.950 1.00 98.56 169 LEU A O 1
ATOM 1318 N N . ALA A 1 170 ? -5.223 5.123 19.373 1.00 98.06 170 ALA A N 1
ATOM 1319 C CA . ALA A 1 170 ? -6.389 5.833 19.897 1.00 98.06 170 ALA A CA 1
ATOM 1320 C C . ALA A 1 170 ? -7.698 5.434 19.188 1.00 98.06 170 ALA A C 1
ATOM 1322 O O . ALA A 1 170 ? -8.773 5.508 19.787 1.00 98.06 170 ALA A O 1
ATOM 1323 N N . TRP A 1 171 ? -7.621 4.953 17.943 1.00 97.88 171 TRP A N 1
ATOM 1324 C CA . TRP A 1 171 ? -8.763 4.390 17.221 1.00 97.88 171 TRP A CA 1
ATOM 1325 C C . TRP A 1 171 ? -9.145 2.967 17.646 1.00 97.88 171 TRP A C 1
ATOM 1327 O O . TRP A 1 171 ? -10.185 2.489 17.190 1.00 97.88 171 TRP A O 1
ATOM 1337 N N . LYS A 1 172 ? -8.365 2.332 18.535 1.00 97.50 172 LYS A N 1
ATOM 1338 C CA . LYS A 1 172 ? -8.563 0.970 19.067 1.00 97.50 172 LYS A CA 1
ATOM 1339 C C . LYS A 1 172 ? -8.765 -0.072 17.951 1.00 97.50 172 LYS A C 1
ATOM 1341 O O . LYS A 1 172 ? -9.839 -0.665 17.855 1.00 97.50 172 LYS A O 1
ATOM 1346 N N . PRO A 1 173 ? -7.771 -0.254 17.065 1.00 98.00 173 PRO A N 1
ATOM 1347 C CA . PRO A 1 173 ? -7.913 -1.078 15.876 1.00 98.00 173 PRO A CA 1
ATOM 1348 C C . PRO A 1 173 ? -7.952 -2.571 16.210 1.00 98.00 173 PRO A C 1
ATOM 1350 O O . PRO A 1 173 ? -7.147 -3.076 16.987 1.00 98.00 173 PRO A O 1
ATOM 1353 N N . SER A 1 174 ? -8.838 -3.304 15.544 1.00 98.19 174 SER A N 1
ATOM 1354 C CA . SER A 1 174 ? -8.769 -4.766 15.476 1.00 98.19 174 SER A CA 1
ATOM 1355 C C . SER A 1 174 ? -7.734 -5.206 14.439 1.00 98.19 174 SER A C 1
ATOM 1357 O O . SER A 1 174 ? -6.995 -6.161 14.670 1.00 98.19 174 SER A O 1
ATOM 1359 N N . VAL A 1 175 ? -7.673 -4.490 13.310 1.00 98.56 175 VAL A N 1
ATOM 1360 C CA . VAL A 1 175 ? -6.740 -4.735 12.206 1.00 98.56 175 VAL A CA 1
ATOM 1361 C C . VAL A 1 175 ? -6.073 -3.423 11.806 1.00 98.56 175 VAL A C 1
ATOM 1363 O O . VAL A 1 175 ? -6.751 -2.423 11.564 1.00 98.56 175 VAL A O 1
ATOM 1366 N N . VAL A 1 176 ? -4.749 -3.435 11.705 1.00 98.81 176 VAL A N 1
ATOM 1367 C CA . VAL A 1 176 ? -3.943 -2.315 11.205 1.00 98.81 176 VAL A CA 1
ATOM 1368 C C . VAL A 1 176 ? -3.230 -2.767 9.940 1.00 98.81 176 VAL A C 1
ATOM 1370 O O . VAL A 1 176 ? -2.553 -3.785 9.965 1.00 98.81 176 VAL A O 1
ATOM 1373 N N . PHE A 1 177 ? -3.361 -2.020 8.848 1.00 98.75 177 PHE A N 1
ATOM 1374 C CA . PHE A 1 177 ? -2.640 -2.243 7.600 1.00 98.75 177 PHE A CA 1
ATOM 1375 C C . PHE A 1 177 ? -1.846 -0.989 7.234 1.00 98.75 177 PHE A C 1
ATOM 1377 O O . PHE A 1 177 ? -2.418 0.056 6.926 1.00 98.75 177 PHE A O 1
ATOM 1384 N N . VAL A 1 178 ? -0.520 -1.074 7.314 1.00 98.19 178 VAL A N 1
ATOM 1385 C CA . VAL A 1 178 ? 0.377 0.072 7.128 1.00 98.19 178 VAL A CA 1
ATOM 1386 C C . VAL A 1 178 ? 1.618 -0.312 6.324 1.00 98.19 178 VAL A C 1
ATOM 1388 O O . VAL A 1 178 ? 2.065 -1.461 6.350 1.00 98.19 178 VAL A O 1
ATOM 1391 N N . SER A 1 179 ? 2.205 0.659 5.622 1.00 95.31 179 SER A N 1
ATOM 1392 C CA . SER A 1 179 ? 3.527 0.476 5.009 1.00 95.31 179 SER A CA 1
ATOM 1393 C C . SER A 1 179 ? 4.574 0.319 6.116 1.00 95.31 179 SER A C 1
ATOM 1395 O O . SER A 1 179 ? 4.616 1.129 7.045 1.00 95.31 179 SER A O 1
ATOM 1397 N N . GLY A 1 180 ? 5.427 -0.704 6.030 1.00 94.44 180 GLY A N 1
ATOM 1398 C CA . GLY A 1 180 ? 6.553 -0.846 6.960 1.00 94.44 180 GLY A CA 1
ATOM 1399 C C . GLY A 1 180 ? 7.739 0.067 6.600 1.00 94.44 180 GLY A C 1
ATOM 1400 O O . GLY A 1 180 ? 7.676 0.807 5.614 1.00 94.44 180 GLY A O 1
ATOM 1401 N N . PRO A 1 181 ? 8.831 0.048 7.380 1.00 93.25 181 PRO A N 1
ATOM 1402 C CA . PRO A 1 181 ? 9.991 0.896 7.117 1.00 93.25 181 PRO A CA 1
ATOM 1403 C C . PRO A 1 181 ? 10.701 0.511 5.802 1.00 93.25 181 PRO A C 1
ATOM 1405 O O . PRO A 1 181 ? 10.850 -0.678 5.506 1.00 93.25 181 PRO A O 1
ATOM 1408 N N . PRO A 1 182 ? 11.199 1.482 5.010 1.00 90.62 182 PRO A N 1
ATOM 1409 C CA . PRO A 1 182 ? 11.915 1.216 3.762 1.00 90.62 182 PRO A CA 1
ATOM 1410 C C . PRO A 1 182 ? 13.363 0.772 4.029 1.00 90.62 182 PRO A C 1
ATOM 1412 O O . PRO A 1 182 ? 14.311 1.502 3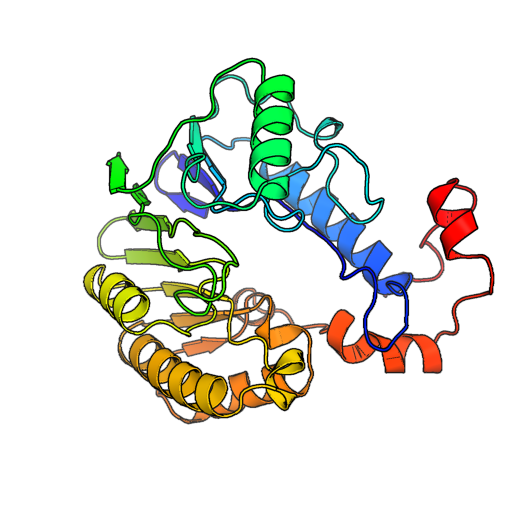.741 1.00 90.62 182 PRO A O 1
ATOM 1415 N N . LEU A 1 183 ? 13.558 -0.433 4.578 1.00 89.06 183 LEU A N 1
ATOM 1416 C CA . LEU A 1 183 ? 14.881 -0.928 4.997 1.00 89.06 183 LEU A CA 1
ATOM 1417 C C . LEU A 1 183 ? 15.906 -0.983 3.855 1.00 89.06 183 LEU A C 1
ATOM 1419 O O . LEU A 1 183 ? 17.091 -0.766 4.080 1.00 89.06 183 LEU A O 1
ATOM 1423 N N . TYR A 1 184 ? 15.461 -1.145 2.610 1.00 83.75 184 TYR A N 1
ATOM 1424 C CA . TYR A 1 184 ? 16.325 -1.067 1.427 1.00 83.75 184 TYR A CA 1
ATOM 1425 C C . TYR A 1 184 ? 16.950 0.326 1.185 1.00 83.75 184 TYR A C 1
ATOM 1427 O O . TYR A 1 184 ? 17.822 0.463 0.329 1.00 83.75 184 TYR A O 1
ATOM 1435 N N . LEU A 1 185 ? 16.505 1.361 1.910 1.00 80.69 185 LEU A N 1
ATOM 1436 C CA . LEU A 1 185 ? 17.089 2.709 1.937 1.00 80.69 185 LEU A CA 1
ATOM 1437 C C . LEU A 1 185 ? 17.870 2.988 3.239 1.00 80.69 185 LEU A C 1
ATOM 1439 O O . LEU A 1 185 ? 18.465 4.057 3.381 1.00 80.69 185 LEU A O 1
ATOM 1443 N N . SER A 1 186 ? 17.866 2.054 4.198 1.00 65.00 186 SER A N 1
ATOM 1444 C CA . SER A 1 186 ? 18.317 2.276 5.582 1.00 65.00 186 SER A CA 1
ATOM 1445 C C . SER A 1 186 ? 19.829 2.379 5.770 1.00 65.00 186 SER A C 1
ATOM 1447 O O . SER A 1 186 ? 20.258 2.880 6.808 1.00 65.00 186 SER A O 1
ATOM 1449 N N . HIS A 1 187 ? 20.644 2.029 4.766 1.00 59.97 187 HIS A N 1
ATOM 1450 C CA . HIS A 1 187 ? 22.099 2.255 4.795 1.00 59.97 187 HIS A CA 1
ATOM 1451 C C . HIS A 1 187 ? 22.484 3.728 5.035 1.00 59.97 187 HIS A C 1
ATOM 1453 O O . HIS A 1 187 ? 23.644 4.026 5.308 1.00 59.97 187 HIS A O 1
ATOM 1459 N N . HIS A 1 188 ? 21.514 4.645 4.962 1.00 52.16 188 HIS A N 1
ATOM 1460 C CA . HIS A 1 188 ? 21.685 6.061 5.248 1.00 52.16 188 HIS A CA 1
ATOM 1461 C C . HIS A 1 188 ? 21.140 6.520 6.618 1.00 52.16 188 HIS A C 1
ATOM 1463 O O . HIS A 1 188 ? 21.505 7.619 7.028 1.00 52.16 188 HIS A O 1
ATOM 1469 N N . VAL A 1 189 ? 20.294 5.740 7.324 1.00 54.66 189 VAL A N 1
ATOM 1470 C CA . VAL A 1 189 ? 19.689 6.127 8.627 1.00 54.66 189 VAL A CA 1
ATOM 1471 C C . VAL A 1 189 ? 19.325 4.900 9.507 1.00 54.66 189 VAL A C 1
ATOM 1473 O O . VAL A 1 189 ? 18.165 4.476 9.530 1.00 54.66 189 VAL A O 1
ATOM 1476 N N . PRO A 1 190 ? 20.275 4.316 10.259 1.00 60.16 190 PRO A N 1
ATOM 1477 C CA . PRO A 1 190 ? 20.024 3.166 11.141 1.00 60.16 190 PRO A CA 1
ATOM 1478 C C . PRO A 1 190 ? 19.011 3.430 12.270 1.00 60.16 190 PRO A C 1
ATOM 1480 O O . PRO A 1 190 ? 18.264 2.533 12.664 1.00 60.16 190 PRO A O 1
ATOM 1483 N N . GLU A 1 191 ? 18.938 4.661 12.779 1.00 59.97 191 GLU A N 1
ATOM 1484 C CA . GLU A 1 191 ? 18.057 5.055 13.888 1.00 59.97 191 GLU A CA 1
ATOM 1485 C C . GLU A 1 191 ? 16.574 4.918 13.519 1.00 59.97 191 GLU A C 1
ATOM 1487 O O . GLU A 1 191 ? 15.763 4.506 14.351 1.00 59.97 191 GLU A O 1
ATOM 1492 N N . ALA A 1 192 ? 16.241 5.165 12.247 1.00 68.12 192 ALA A N 1
ATOM 1493 C CA . ALA A 1 192 ? 14.896 4.986 11.708 1.00 68.12 192 ALA A CA 1
ATOM 1494 C C . ALA A 1 192 ? 14.428 3.524 11.812 1.00 68.12 192 ALA A C 1
ATOM 1496 O O . ALA A 1 192 ? 13.241 3.265 11.995 1.00 68.12 192 ALA A O 1
ATOM 1497 N N . SER A 1 193 ? 15.354 2.559 11.760 1.00 77.00 193 SER A N 1
ATOM 1498 C CA . SER A 1 193 ? 15.021 1.139 11.899 1.00 77.00 193 SER A CA 1
ATOM 1499 C C . SER A 1 193 ? 14.651 0.760 13.333 1.00 77.00 193 SER A C 1
ATOM 1501 O O . SER A 1 193 ? 13.788 -0.097 13.530 1.00 77.00 193 SER A O 1
ATOM 1503 N N . LYS A 1 194 ? 15.290 1.373 14.338 1.00 86.19 194 LYS A N 1
ATOM 1504 C CA . LYS A 1 194 ? 14.970 1.108 15.747 1.00 86.19 194 LYS A CA 1
ATOM 1505 C C . LYS A 1 194 ? 13.620 1.715 16.118 1.00 86.19 194 LYS A C 1
ATOM 1507 O O . LYS A 1 194 ? 12.781 1.018 16.681 1.00 86.19 194 LYS A O 1
ATOM 1512 N N . GLU A 1 195 ? 13.397 2.978 15.758 1.00 90.38 195 GLU A N 1
ATOM 1513 C CA . GLU A 1 195 ? 12.113 3.647 15.990 1.00 90.38 195 GLU A CA 1
ATOM 1514 C C . GLU A 1 195 ? 10.962 2.887 15.316 1.00 90.38 195 GLU A C 1
ATOM 1516 O O . GLU A 1 195 ? 9.945 2.618 15.957 1.00 90.38 195 GLU A O 1
ATOM 1521 N N . ALA A 1 196 ? 11.148 2.464 14.060 1.00 94.31 196 ALA A N 1
ATOM 1522 C CA . ALA A 1 196 ? 10.155 1.670 13.347 1.00 94.31 196 ALA A CA 1
ATOM 1523 C C . ALA A 1 196 ? 9.824 0.356 14.060 1.00 94.31 196 ALA A C 1
ATOM 1525 O O . ALA A 1 196 ? 8.651 0.000 14.145 1.00 94.31 196 ALA A O 1
ATOM 1526 N N . LEU A 1 197 ? 10.824 -0.348 14.602 1.00 95.19 197 LEU A N 1
ATOM 1527 C CA . LEU A 1 197 ? 10.603 -1.591 15.343 1.00 95.19 197 LEU A CA 1
ATOM 1528 C C . LEU A 1 197 ? 9.808 -1.358 16.629 1.00 95.19 197 LEU A C 1
ATOM 1530 O O . LEU A 1 197 ? 8.838 -2.068 16.883 1.00 95.19 197 LEU A O 1
ATOM 1534 N N . GLU A 1 198 ? 10.158 -0.341 17.415 1.00 96.62 198 GLU A N 1
ATOM 1535 C CA . GLU A 1 198 ? 9.414 -0.013 18.636 1.00 96.62 198 GLU A CA 1
ATOM 1536 C C . GLU A 1 198 ? 7.975 0.438 18.334 1.00 96.62 198 GLU A C 1
ATOM 1538 O O . GLU A 1 198 ? 7.053 0.179 19.107 1.00 96.62 198 GLU A O 1
ATOM 1543 N N . ASN A 1 199 ? 7.758 1.143 17.224 1.00 97.81 199 ASN A N 1
ATOM 1544 C CA . ASN A 1 199 ? 6.429 1.514 16.742 1.00 97.81 199 ASN A CA 1
ATOM 1545 C C . ASN A 1 199 ? 5.625 0.297 16.276 1.00 97.81 199 ASN A C 1
ATOM 1547 O O . ASN A 1 199 ? 4.443 0.178 16.603 1.00 97.81 199 ASN A O 1
ATOM 1551 N N . ALA A 1 200 ? 6.267 -0.622 15.558 1.00 98.00 200 ALA A N 1
ATOM 1552 C CA . ALA A 1 200 ? 5.648 -1.854 15.101 1.00 98.00 200 ALA A CA 1
ATOM 1553 C C . ALA A 1 200 ? 5.237 -2.752 16.269 1.00 98.00 200 ALA A C 1
ATOM 1555 O O . ALA A 1 200 ? 4.124 -3.266 16.257 1.00 98.00 200 ALA A O 1
ATOM 1556 N N . LEU A 1 201 ? 6.089 -2.883 17.292 1.00 98.31 201 LEU A N 1
ATOM 1557 C CA . LEU A 1 201 ? 5.783 -3.631 18.513 1.00 98.31 201 LEU A CA 1
ATOM 1558 C C . LEU A 1 201 ? 4.553 -3.061 19.224 1.00 98.31 201 LEU A C 1
ATOM 1560 O O . LEU A 1 201 ? 3.636 -3.819 19.523 1.00 98.31 201 LEU A O 1
ATOM 1564 N N . LEU A 1 202 ? 4.465 -1.735 19.398 1.00 98.38 202 LEU A N 1
ATOM 1565 C CA . LEU A 1 202 ? 3.272 -1.127 20.000 1.00 98.38 202 LEU A CA 1
ATOM 1566 C C . LEU A 1 202 ? 1.993 -1.465 19.224 1.00 98.38 202 LEU A C 1
ATOM 1568 O O . LEU A 1 202 ? 0.984 -1.821 19.833 1.00 98.38 202 LEU A O 1
ATOM 1572 N N . LEU A 1 203 ? 2.015 -1.353 17.893 1.00 98.62 203 LEU A N 1
ATOM 1573 C CA . LEU A 1 203 ? 0.858 -1.706 17.068 1.00 98.62 203 LEU A CA 1
ATOM 1574 C C . LEU A 1 203 ? 0.536 -3.199 17.167 1.00 98.62 203 LEU A C 1
ATOM 1576 O O . LEU A 1 203 ? -0.625 -3.558 17.339 1.00 98.62 203 LEU A O 1
ATOM 1580 N N . ALA A 1 204 ? 1.551 -4.056 17.091 1.00 98.44 204 ALA A N 1
ATOM 1581 C CA . ALA A 1 204 ? 1.399 -5.501 17.122 1.00 98.44 204 ALA A CA 1
ATOM 1582 C C . ALA A 1 204 ? 0.859 -6.000 18.471 1.00 98.44 204 ALA A C 1
ATOM 1584 O O . ALA A 1 204 ? 0.040 -6.909 18.502 1.00 98.44 204 ALA A O 1
ATOM 1585 N N . GLU A 1 205 ? 1.249 -5.389 19.589 1.00 98.25 205 GLU A N 1
ATOM 1586 C CA . GLU A 1 205 ? 0.760 -5.754 20.924 1.00 98.25 205 GLU A CA 1
ATOM 1587 C C . GLU A 1 205 ? -0.685 -5.303 21.184 1.00 98.25 205 GLU A C 1
ATOM 1589 O O . GLU A 1 205 ? -1.389 -5.925 21.980 1.00 98.25 205 GLU A O 1
ATOM 1594 N N . ASN A 1 206 ? -1.145 -4.246 20.505 1.00 98.25 206 ASN A N 1
ATOM 1595 C CA . ASN A 1 206 ? -2.433 -3.603 20.790 1.00 98.25 206 ASN A CA 1
ATOM 1596 C C . ASN A 1 206 ? -3.497 -3.796 19.695 1.00 98.25 206 ASN A C 1
ATOM 1598 O O . ASN A 1 206 ? -4.668 -3.512 19.942 1.00 98.25 206 ASN A O 1
ATOM 1602 N N . ALA A 1 207 ? -3.123 -4.285 18.511 1.00 97.69 207 ALA A N 1
ATOM 1603 C CA . ALA A 1 207 ? -4.045 -4.713 17.463 1.00 97.69 207 ALA A CA 1
ATOM 1604 C C . ALA A 1 207 ? -4.091 -6.244 17.385 1.00 97.69 207 ALA A C 1
ATOM 1606 O O . ALA A 1 207 ? -3.065 -6.912 17.504 1.00 97.69 207 ALA A O 1
ATOM 1607 N N . GLY A 1 208 ? -5.271 -6.814 17.126 1.00 97.69 208 GLY A N 1
ATOM 1608 C CA . GLY A 1 208 ? -5.407 -8.264 16.934 1.00 97.69 208 GLY A CA 1
ATOM 1609 C C . GLY A 1 208 ? -4.646 -8.772 15.702 1.00 97.69 208 GLY A C 1
ATOM 1610 O O . GLY A 1 208 ? -4.149 -9.901 15.683 1.00 97.69 208 GLY A O 1
ATOM 1611 N N . THR A 1 209 ? -4.528 -7.933 14.671 1.00 98.75 209 THR A N 1
ATOM 1612 C CA . THR A 1 209 ? -3.728 -8.208 13.474 1.00 98.75 209 THR A CA 1
ATOM 1613 C C . THR A 1 209 ? -3.020 -6.950 12.980 1.00 98.75 209 THR A C 1
ATOM 1615 O O . THR A 1 209 ? -3.659 -5.924 12.741 1.00 98.75 209 THR A O 1
ATOM 1618 N N . LEU A 1 210 ? -1.709 -7.052 12.768 1.00 98.81 210 LEU A N 1
ATOM 1619 C CA . LEU A 1 210 ? -0.887 -6.053 12.098 1.00 98.81 210 LEU A CA 1
ATOM 1620 C C . LEU A 1 210 ? -0.433 -6.591 10.733 1.00 98.81 210 LEU A C 1
ATOM 1622 O O . LEU A 1 210 ? 0.278 -7.591 10.646 1.00 98.81 210 LEU A O 1
ATOM 1626 N N . ILE A 1 211 ? -0.843 -5.908 9.670 1.00 98.81 211 ILE A N 1
ATOM 1627 C CA . ILE A 1 211 ? -0.439 -6.160 8.291 1.00 98.81 211 ILE A CA 1
ATOM 1628 C C . ILE A 1 211 ? 0.618 -5.119 7.913 1.00 98.81 211 ILE A C 1
ATOM 1630 O O . ILE A 1 21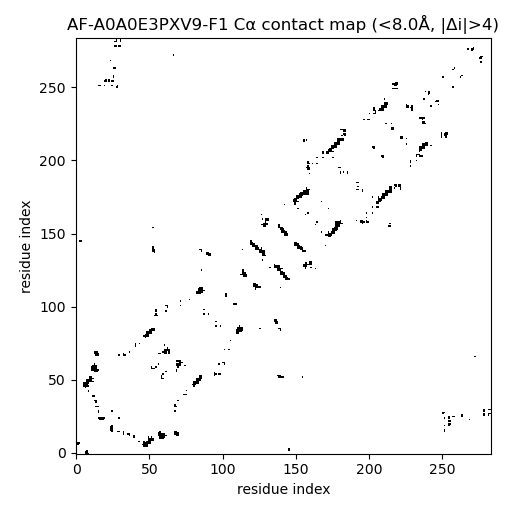1 ? 0.329 -3.919 7.909 1.00 98.81 211 ILE A O 1
ATOM 1634 N N . LEU A 1 212 ? 1.831 -5.572 7.591 1.00 98.19 212 LEU A N 1
ATOM 1635 C CA . LEU A 1 212 ? 2.928 -4.721 7.122 1.00 98.19 212 LEU A CA 1
ATOM 1636 C C . LEU A 1 212 ? 3.324 -5.098 5.700 1.00 98.19 212 LEU A C 1
ATOM 1638 O O . LEU A 1 212 ? 3.646 -6.253 5.421 1.00 98.19 212 LEU A O 1
ATOM 1642 N N . ASP A 1 213 ? 3.325 -4.114 4.806 1.00 95.94 213 ASP A N 1
ATOM 1643 C CA . ASP A 1 213 ? 3.577 -4.343 3.382 1.00 95.94 213 ASP A CA 1
ATOM 1644 C C . ASP A 1 213 ? 4.310 -3.150 2.730 1.00 95.94 213 ASP A C 1
ATOM 1646 O O . ASP A 1 213 ? 4.980 -2.356 3.408 1.00 95.94 213 ASP A O 1
ATOM 1650 N N . HIS A 1 214 ? 4.183 -3.033 1.409 1.00 94.44 214 HIS A N 1
ATOM 1651 C CA . HIS A 1 214 ? 4.619 -1.928 0.569 1.00 94.44 214 HIS A CA 1
ATOM 1652 C C . HIS A 1 214 ? 6.135 -1.709 0.610 1.00 94.44 214 HIS A C 1
ATOM 1654 O O . HIS A 1 214 ? 6.870 -2.416 -0.072 1.00 94.44 214 HIS A O 1
ATOM 1660 N N . HIS A 1 215 ? 6.641 -0.775 1.418 1.00 93.06 215 HIS A N 1
ATOM 1661 C CA . HIS A 1 215 ? 8.076 -0.488 1.503 1.00 93.06 215 HIS A CA 1
ATOM 1662 C C . HIS A 1 215 ? 8.886 -1.641 2.101 1.00 93.06 215 HIS A C 1
ATOM 1664 O O . HIS A 1 215 ? 9.998 -1.909 1.643 1.00 93.06 215 HIS A O 1
ATOM 1670 N N . LEU A 1 216 ? 8.336 -2.330 3.103 1.00 94.06 216 LEU A N 1
ATOM 1671 C CA . LEU A 1 216 ? 9.049 -3.382 3.824 1.00 94.06 216 LEU A CA 1
ATOM 1672 C C . LEU A 1 216 ? 9.354 -4.584 2.922 1.00 94.06 216 LEU A C 1
ATOM 1674 O O . LEU A 1 216 ? 10.416 -5.184 3.024 1.00 94.06 216 LEU A O 1
ATOM 1678 N N . LEU A 1 217 ? 8.456 -4.914 1.992 1.00 95.69 217 LEU A N 1
ATOM 1679 C CA . LEU A 1 217 ? 8.588 -6.108 1.149 1.00 95.69 217 LEU A CA 1
ATOM 1680 C C . LEU A 1 217 ? 9.397 -5.885 -0.133 1.00 95.69 217 LEU A C 1
ATOM 1682 O O . LEU A 1 217 ? 9.584 -6.822 -0.908 1.00 95.69 217 LEU A O 1
ATOM 1686 N N . ARG A 1 218 ? 9.935 -4.676 -0.342 1.00 93.62 218 ARG A N 1
ATOM 1687 C CA . ARG A 1 218 ? 10.858 -4.382 -1.453 1.00 93.62 218 ARG A CA 1
ATOM 1688 C C . ARG A 1 218 ? 12.257 -4.979 -1.244 1.00 93.62 218 ARG A C 1
ATOM 1690 O O . ARG A 1 218 ? 13.096 -4.872 -2.134 1.00 93.62 218 ARG A O 1
ATOM 1697 N N . SER A 1 219 ? 12.532 -5.607 -0.095 1.00 92.75 219 SER A N 1
ATOM 1698 C CA . SER A 1 219 ? 13.767 -6.361 0.150 1.00 92.75 219 SER A CA 1
ATOM 1699 C C . SER A 1 219 ? 13.534 -7.652 0.937 1.00 92.75 219 SER A C 1
ATOM 1701 O O . SER A 1 219 ? 12.616 -7.765 1.749 1.00 92.75 219 SER A O 1
ATOM 1703 N N . LEU A 1 220 ? 14.427 -8.629 0.737 1.00 93.75 220 LEU A N 1
ATOM 1704 C CA . LEU A 1 220 ? 14.435 -9.873 1.518 1.00 93.75 220 LEU A CA 1
ATOM 1705 C C . LEU A 1 220 ? 14.717 -9.615 3.003 1.00 93.75 220 LEU A C 1
ATOM 1707 O O . LEU A 1 220 ? 14.202 -10.322 3.864 1.00 93.75 220 LEU A O 1
ATOM 1711 N N . GLU A 1 221 ? 15.524 -8.597 3.304 1.00 93.31 221 GLU A N 1
ATOM 1712 C CA . GLU A 1 221 ? 15.779 -8.145 4.672 1.00 93.31 221 GLU A CA 1
ATOM 1713 C C . GLU A 1 221 ? 14.497 -7.663 5.352 1.00 93.31 221 GLU A C 1
ATOM 1715 O O . GLU A 1 221 ? 14.230 -8.063 6.480 1.00 93.31 221 GLU A O 1
ATOM 1720 N N . GLY A 1 222 ? 13.663 -6.881 4.664 1.00 94.38 222 GLY A N 1
ATOM 1721 C CA . GLY A 1 222 ? 12.400 -6.431 5.237 1.00 94.38 222 GLY A CA 1
ATOM 1722 C C . GLY A 1 222 ? 11.398 -7.563 5.455 1.00 94.38 222 GLY A C 1
ATOM 1723 O O . GLY A 1 222 ? 10.709 -7.579 6.474 1.00 94.38 222 GLY A O 1
ATOM 1724 N N . TYR A 1 223 ? 11.380 -8.584 4.591 1.00 96.44 223 TYR A N 1
ATOM 1725 C CA . TYR A 1 223 ? 10.585 -9.785 4.866 1.00 96.44 223 TYR A CA 1
ATOM 1726 C C . TYR A 1 223 ? 11.107 -10.578 6.078 1.00 96.44 223 TYR A C 1
ATOM 1728 O O . TYR A 1 223 ? 10.306 -11.072 6.867 1.00 96.44 223 TYR A O 1
ATOM 1736 N N . ARG A 1 224 ? 12.428 -10.666 6.288 1.00 96.19 224 ARG A N 1
ATOM 1737 C CA . ARG A 1 224 ? 12.993 -11.264 7.517 1.00 96.19 224 ARG A CA 1
ATOM 1738 C C . ARG A 1 224 ? 12.622 -10.454 8.755 1.00 96.19 224 ARG A C 1
ATOM 1740 O O . ARG A 1 224 ? 12.119 -11.030 9.709 1.00 96.19 224 ARG A O 1
ATOM 1747 N N . TRP A 1 225 ? 12.759 -9.132 8.686 1.00 95.62 225 TRP A N 1
ATOM 1748 C CA . TRP A 1 225 ? 12.363 -8.215 9.755 1.00 95.62 225 TRP A CA 1
ATOM 1749 C C . TRP A 1 225 ? 10.892 -8.408 10.157 1.00 95.62 225 TRP A C 1
ATOM 1751 O O . TRP A 1 225 ? 10.571 -8.433 11.343 1.00 95.62 225 TRP A O 1
ATOM 1761 N N . LEU A 1 226 ? 9.998 -8.628 9.183 1.00 97.56 226 LEU A N 1
ATOM 1762 C CA . LEU A 1 226 ? 8.590 -8.946 9.440 1.00 97.56 226 LEU A CA 1
ATOM 1763 C C . LEU A 1 226 ? 8.430 -10.245 10.244 1.00 97.56 226 LEU A C 1
ATOM 1765 O O . LEU A 1 226 ? 7.614 -10.306 11.163 1.00 97.56 226 LEU A O 1
ATOM 1769 N N . LYS A 1 227 ? 9.190 -11.288 9.891 1.00 98.06 227 LYS A N 1
ATOM 1770 C CA . LYS A 1 227 ? 9.152 -12.586 10.581 1.00 98.06 227 LYS A CA 1
ATOM 1771 C C . LYS A 1 227 ? 9.729 -12.519 11.983 1.00 98.06 227 LYS A C 1
ATOM 1773 O O . LYS A 1 227 ? 9.149 -13.115 12.888 1.00 98.06 227 LYS A O 1
ATOM 1778 N N . ASP A 1 228 ? 10.799 -11.759 12.166 1.00 97.31 228 ASP A N 1
ATOM 1779 C CA . ASP A 1 228 ? 11.380 -11.525 13.482 1.00 97.31 228 ASP A CA 1
ATOM 1780 C C . ASP A 1 228 ? 10.368 -10.813 14.389 1.00 97.31 228 ASP A C 1
ATOM 1782 O O . ASP A 1 228 ? 10.102 -11.291 15.490 1.00 97.31 228 ASP A O 1
ATOM 1786 N N . LEU A 1 229 ? 9.716 -9.747 13.900 1.00 97.69 229 LEU A N 1
ATOM 1787 C CA . LEU A 1 229 ? 8.646 -9.053 14.627 1.00 97.69 229 LEU A CA 1
ATOM 1788 C C . LEU A 1 229 ? 7.488 -9.996 14.985 1.00 97.69 229 LEU A C 1
ATOM 1790 O O . LEU A 1 229 ? 7.016 -9.985 16.121 1.00 97.69 229 LEU A O 1
ATOM 1794 N N . ALA A 1 230 ? 7.043 -10.832 14.043 1.00 98.25 230 ALA A N 1
ATOM 1795 C CA . ALA A 1 230 ? 5.978 -11.802 14.290 1.00 98.25 230 ALA A CA 1
ATOM 1796 C C . ALA A 1 230 ? 6.338 -12.814 15.391 1.00 98.25 230 ALA A C 1
ATOM 1798 O O . ALA A 1 230 ? 5.462 -13.229 16.144 1.00 98.25 230 ALA A O 1
ATOM 1799 N N . GLY A 1 231 ? 7.617 -13.181 15.524 1.00 98.19 231 GLY A N 1
ATOM 1800 C CA . GLY A 1 231 ? 8.104 -14.056 16.593 1.00 98.19 231 GLY A CA 1
ATOM 1801 C C . GLY A 1 231 ? 8.201 -13.390 17.972 1.00 98.19 231 GLY A C 1
ATOM 1802 O O . GLY A 1 231 ? 8.326 -14.094 18.974 1.00 98.19 231 GLY A O 1
ATOM 1803 N N . MET A 1 232 ? 8.143 -12.056 18.046 1.00 98.06 232 MET A N 1
ATOM 1804 C CA . MET A 1 232 ? 8.261 -11.295 19.298 1.00 98.06 232 MET A CA 1
ATOM 1805 C C . MET A 1 232 ? 6.925 -11.100 20.025 1.00 98.06 232 MET A C 1
ATOM 1807 O O . MET A 1 232 ? 6.923 -10.779 21.213 1.00 98.06 232 MET A O 1
ATOM 1811 N N . VAL A 1 233 ? 5.792 -11.285 19.343 1.00 97.88 233 VAL A N 1
ATOM 1812 C CA . VAL A 1 233 ? 4.455 -10.988 19.879 1.00 97.88 233 VAL A CA 1
ATOM 1813 C C . VAL A 1 233 ? 3.518 -12.190 19.784 1.00 97.88 233 VAL A C 1
ATOM 1815 O O . VAL A 1 233 ? 3.738 -13.123 19.020 1.00 97.88 233 VAL A O 1
ATOM 1818 N N . LYS A 1 234 ? 2.437 -12.173 20.574 1.00 97.25 234 LYS A N 1
ATOM 1819 C CA . LYS A 1 234 ? 1.391 -13.213 20.519 1.00 97.25 234 LYS A CA 1
ATOM 1820 C C . LYS A 1 234 ? 0.326 -12.949 19.454 1.00 97.25 234 LYS A C 1
ATOM 1822 O O . LYS A 1 234 ? -0.312 -13.891 18.992 1.00 97.25 234 LYS A O 1
ATOM 1827 N N . ASN A 1 235 ? 0.092 -11.680 19.126 1.00 98.38 235 ASN A N 1
ATOM 1828 C CA . ASN A 1 235 ? -0.904 -11.285 18.134 1.00 98.38 235 ASN A CA 1
ATOM 1829 C C . ASN A 1 235 ? -0.393 -11.555 16.715 1.00 98.38 235 ASN A C 1
ATOM 1831 O O . ASN A 1 235 ? 0.785 -11.831 16.494 1.00 98.38 235 ASN A O 1
ATOM 1835 N N . THR A 1 236 ? -1.289 -11.469 15.734 1.00 98.69 236 THR A N 1
ATOM 1836 C CA . THR A 1 236 ? -0.945 -11.805 14.349 1.00 98.69 236 THR A CA 1
ATOM 1837 C C . THR A 1 236 ? -0.170 -10.666 13.690 1.00 98.69 236 THR A C 1
ATOM 1839 O O . THR A 1 236 ? -0.667 -9.544 13.621 1.00 98.69 236 THR A O 1
ATOM 1842 N N . VAL A 1 237 ? 1.009 -10.967 13.146 1.00 98.81 237 VAL A N 1
ATOM 1843 C CA . VAL A 1 237 ? 1.807 -10.046 12.323 1.00 98.81 237 VAL A CA 1
ATOM 1844 C C . VAL A 1 237 ? 2.144 -10.731 11.001 1.00 98.81 237 VAL A C 1
ATOM 1846 O O . VAL A 1 237 ? 2.767 -11.793 10.995 1.00 98.81 237 VAL A O 1
ATOM 1849 N N . VAL A 1 238 ? 1.708 -10.151 9.884 1.00 98.75 238 VAL A N 1
ATOM 1850 C CA . VAL A 1 238 ? 1.790 -10.762 8.542 1.00 98.75 238 VAL A CA 1
ATOM 1851 C C . VAL A 1 238 ? 1.942 -9.699 7.449 1.00 98.75 238 VAL A C 1
ATOM 1853 O O . VAL A 1 238 ? 1.731 -8.515 7.701 1.00 98.75 238 VAL A O 1
ATOM 1856 N N . CYS A 1 239 ? 2.281 -10.099 6.222 1.00 98.56 239 CYS A N 1
ATOM 1857 C CA . CYS A 1 239 ? 2.094 -9.236 5.047 1.00 98.56 239 CYS A CA 1
ATOM 1858 C C . CYS A 1 239 ? 0.705 -9.416 4.419 1.00 98.56 239 CYS A C 1
ATOM 1860 O O . CYS A 1 239 ? -0.038 -10.326 4.796 1.00 98.56 239 CYS A O 1
ATOM 1862 N N . ALA A 1 240 ? 0.337 -8.581 3.440 1.00 97.56 240 ALA A N 1
ATOM 1863 C CA . ALA A 1 240 ? -0.984 -8.646 2.817 1.00 97.56 240 ALA A CA 1
ATOM 1864 C C . ALA A 1 240 ? -1.206 -9.974 2.076 1.00 97.56 240 ALA A C 1
ATOM 1866 O O . ALA A 1 240 ? -2.280 -10.563 2.186 1.00 97.56 240 ALA A O 1
ATOM 1867 N N . ALA A 1 241 ? -0.187 -10.497 1.382 1.00 97.75 241 ALA A N 1
ATOM 1868 C CA . ALA A 1 241 ? -0.278 -11.803 0.724 1.00 97.75 241 ALA A CA 1
ATOM 1869 C C . ALA A 1 241 ? -0.594 -12.926 1.729 1.00 97.75 241 ALA A C 1
ATOM 1871 O O . ALA A 1 241 ? -1.493 -13.732 1.493 1.00 97.75 241 ALA A O 1
ATOM 1872 N N . GLU A 1 242 ? 0.087 -12.935 2.876 1.00 98.50 242 GLU A N 1
ATOM 1873 C CA . GLU A 1 242 ? -0.106 -13.931 3.935 1.00 98.50 242 GLU A CA 1
ATOM 1874 C C . GLU A 1 242 ? -1.454 -13.783 4.637 1.00 98.50 242 GLU A C 1
ATOM 1876 O O . GLU A 1 242 ? -2.118 -14.785 4.892 1.00 98.50 242 GLU A O 1
ATOM 1881 N N . PHE A 1 243 ? -1.904 -12.547 4.873 1.00 98.31 243 PHE A N 1
ATOM 1882 C CA . PHE A 1 243 ? -3.254 -12.269 5.367 1.00 98.31 243 PHE A CA 1
ATOM 1883 C C . PHE A 1 243 ? -4.332 -12.829 4.424 1.00 98.31 243 PHE A C 1
ATOM 1885 O O . PHE A 1 243 ? -5.359 -13.332 4.873 1.00 98.31 243 PHE A O 1
ATOM 1892 N N . MET A 1 244 ? -4.076 -12.805 3.113 1.00 96.81 244 MET A N 1
ATOM 1893 C CA . MET A 1 244 ? -4.933 -13.418 2.093 1.00 96.81 244 MET A CA 1
ATOM 1894 C C . MET A 1 244 ? -4.730 -14.938 1.931 1.00 96.81 244 MET A C 1
ATOM 1896 O O . MET A 1 244 ? -5.291 -15.527 1.005 1.00 96.81 244 MET A O 1
ATOM 1900 N N . GLY A 1 245 ? -3.921 -15.584 2.778 1.00 97.88 245 GLY A N 1
ATOM 1901 C CA . GLY A 1 245 ? -3.634 -17.020 2.703 1.00 97.88 245 GLY A CA 1
ATOM 1902 C C . GLY A 1 245 ? -2.729 -17.423 1.533 1.00 97.88 245 GLY A C 1
ATOM 1903 O O . GLY A 1 245 ? -2.757 -18.574 1.102 1.00 97.88 245 GLY A O 1
ATOM 1904 N N . LYS A 1 246 ? -1.944 -16.487 0.988 1.00 97.19 246 LYS A N 1
ATOM 1905 C CA . LYS A 1 246 ? -1.026 -16.710 -0.136 1.00 97.19 246 LYS A CA 1
ATOM 1906 C C . LYS A 1 246 ? 0.428 -16.602 0.305 1.00 97.19 246 LYS A C 1
ATOM 1908 O O . LYS A 1 246 ? 0.769 -15.876 1.235 1.00 97.19 246 LYS A O 1
ATOM 1913 N N . LYS A 1 247 ? 1.309 -17.291 -0.419 1.00 96.62 247 LYS A N 1
ATOM 1914 C CA . LYS A 1 247 ? 2.756 -17.111 -0.278 1.00 96.62 247 LYS A CA 1
ATOM 1915 C C . LYS A 1 247 ? 3.166 -15.767 -0.909 1.00 96.62 247 LYS A C 1
ATOM 1917 O O . LYS A 1 247 ? 2.749 -15.506 -2.037 1.00 96.62 247 LYS A O 1
ATOM 1922 N N . PRO A 1 248 ? 3.977 -14.930 -0.238 1.00 96.56 248 PRO A N 1
ATOM 1923 C CA . PRO A 1 248 ? 4.489 -13.706 -0.842 1.00 96.56 248 PRO A CA 1
ATOM 1924 C C . PRO A 1 248 ? 5.531 -14.036 -1.919 1.00 96.56 248 PRO A C 1
ATOM 1926 O O . PRO A 1 248 ? 6.488 -14.767 -1.666 1.00 96.56 248 PRO A O 1
ATOM 1929 N N . GLU A 1 249 ? 5.347 -13.486 -3.121 1.00 95.81 249 GLU A N 1
ATOM 1930 C CA . GLU A 1 249 ? 6.262 -13.691 -4.255 1.00 95.81 249 GLU A CA 1
ATOM 1931 C C . GLU A 1 249 ? 7.505 -12.795 -4.182 1.00 95.81 249 GLU A C 1
ATOM 1933 O O . GLU A 1 249 ? 8.544 -13.154 -4.722 1.00 95.81 249 GLU A O 1
ATOM 1938 N N . LEU A 1 250 ? 7.423 -11.638 -3.509 1.00 96.44 250 LEU A N 1
ATOM 1939 C CA . LEU A 1 250 ? 8.545 -10.708 -3.290 1.00 96.44 250 LEU A CA 1
ATOM 1940 C C . LEU A 1 250 ? 9.314 -10.344 -4.579 1.00 96.44 250 LEU A C 1
ATOM 1942 O O . LEU A 1 250 ? 10.539 -10.231 -4.563 1.00 96.44 250 LEU A O 1
ATOM 1946 N N . LEU A 1 251 ? 8.607 -10.174 -5.703 1.00 96.50 251 LEU A N 1
ATOM 1947 C CA . LEU A 1 251 ? 9.227 -10.068 -7.030 1.00 96.50 251 LEU A CA 1
ATOM 1948 C C . LEU A 1 251 ? 10.235 -8.910 -7.138 1.00 96.50 251 LEU A C 1
ATOM 1950 O O . LEU A 1 251 ? 11.343 -9.125 -7.621 1.00 96.50 251 LEU A O 1
ATOM 1954 N N . GLU A 1 252 ? 9.916 -7.719 -6.610 1.00 95.75 252 GLU A N 1
ATOM 1955 C CA . GLU A 1 252 ? 10.857 -6.581 -6.614 1.00 95.75 252 GLU A CA 1
ATOM 1956 C C . GLU A 1 252 ? 12.129 -6.892 -5.803 1.00 95.75 252 GLU A C 1
ATOM 1958 O O . GLU A 1 252 ? 13.242 -6.593 -6.243 1.00 95.75 252 GLU A O 1
ATOM 1963 N N . ALA A 1 253 ? 11.987 -7.539 -4.641 1.00 95.88 253 ALA A N 1
ATOM 1964 C CA . ALA A 1 253 ? 13.119 -7.936 -3.802 1.00 95.88 253 ALA A CA 1
ATOM 1965 C C . ALA A 1 253 ? 13.995 -9.009 -4.468 1.00 95.88 253 ALA A C 1
ATOM 1967 O O . ALA A 1 253 ? 15.197 -9.078 -4.210 1.00 95.88 253 ALA A O 1
ATOM 1968 N N . GLN A 1 254 ? 13.392 -9.840 -5.321 1.00 95.94 254 GLN A N 1
ATOM 1969 C CA . GLN A 1 254 ? 14.051 -10.913 -6.063 1.00 95.94 254 GLN A CA 1
ATOM 1970 C C . GLN A 1 254 ? 14.486 -10.495 -7.472 1.00 95.94 254 GLN A C 1
ATOM 1972 O O . GLN A 1 254 ? 15.025 -11.325 -8.198 1.00 95.94 254 GLN A O 1
ATOM 1977 N N . ARG A 1 255 ? 14.322 -9.222 -7.866 1.00 96.62 255 ARG A N 1
ATOM 1978 C CA . ARG A 1 255 ? 14.576 -8.756 -9.242 1.00 96.62 255 ARG A CA 1
ATOM 1979 C C . ARG A 1 255 ? 15.943 -9.163 -9.779 1.00 96.62 255 ARG A C 1
ATOM 1981 O O . ARG A 1 255 ? 16.050 -9.571 -10.929 1.00 96.62 255 ARG A O 1
ATOM 1988 N N . LYS A 1 256 ? 16.987 -9.081 -8.951 1.00 96.06 256 LYS A N 1
ATOM 1989 C CA . LYS A 1 256 ? 18.331 -9.512 -9.350 1.00 96.06 256 LYS A CA 1
ATOM 1990 C C . LYS A 1 256 ? 18.362 -11.004 -9.713 1.00 96.06 256 LYS A C 1
ATOM 1992 O O . LYS A 1 256 ? 18.859 -11.342 -10.778 1.00 96.06 256 LYS A O 1
ATOM 1997 N N . ASN A 1 257 ? 17.782 -11.856 -8.871 1.00 96.69 257 ASN A N 1
ATOM 1998 C CA . ASN A 1 257 ? 17.708 -13.297 -9.112 1.00 96.69 257 ASN A CA 1
ATOM 1999 C C . ASN A 1 257 ? 16.859 -13.603 -10.354 1.00 96.69 257 ASN A C 1
ATOM 2001 O O . ASN A 1 257 ? 17.256 -14.429 -11.163 1.00 96.69 257 ASN A O 1
ATOM 2005 N N . LEU A 1 258 ? 15.746 -12.884 -10.559 1.00 96.38 258 LEU A N 1
ATOM 2006 C CA . LEU A 1 258 ? 14.914 -13.039 -11.759 1.00 96.38 258 LEU A CA 1
ATOM 2007 C C . LEU A 1 258 ? 15.716 -12.783 -13.042 1.00 96.38 258 LEU A C 1
ATOM 2009 O O . LEU A 1 258 ? 15.632 -13.572 -13.971 1.00 96.38 258 LEU A O 1
ATOM 2013 N N . TYR A 1 259 ? 16.536 -11.729 -13.078 1.00 96.62 259 TYR A N 1
ATOM 2014 C CA . TYR A 1 259 ? 17.408 -11.442 -14.224 1.00 96.62 259 TYR A CA 1
ATOM 2015 C C . TYR A 1 259 ? 18.536 -12.469 -14.419 1.00 96.62 259 TYR A C 1
ATOM 2017 O O . TYR A 1 259 ? 18.991 -12.656 -15.546 1.00 96.62 259 TYR A O 1
ATOM 2025 N N . GLU A 1 260 ? 19.019 -13.095 -13.343 1.00 96.00 260 GLU A N 1
ATOM 2026 C CA . GLU A 1 260 ? 20.039 -14.150 -13.407 1.00 96.00 260 GLU A CA 1
ATOM 2027 C C . GLU A 1 260 ? 19.449 -15.478 -13.911 1.00 96.00 260 GLU A C 1
ATOM 2029 O O . GLU A 1 260 ? 20.060 -16.146 -14.744 1.00 96.00 260 GLU A O 1
ATOM 2034 N N . GLU A 1 261 ? 18.256 -15.843 -13.437 1.00 95.12 261 GLU A N 1
ATOM 2035 C CA . GLU A 1 261 ? 17.567 -17.095 -13.772 1.00 95.12 261 GLU A CA 1
ATOM 2036 C C . GLU A 1 261 ? 16.841 -17.027 -15.122 1.00 95.12 261 GLU A C 1
ATOM 2038 O O . GLU A 1 261 ? 16.813 -18.009 -15.865 1.00 95.12 261 GLU A O 1
ATOM 2043 N N . MET A 1 262 ? 16.276 -15.865 -15.460 1.00 94.31 262 MET A N 1
ATOM 2044 C CA . MET A 1 262 ? 15.523 -15.614 -16.690 1.00 94.31 262 MET A CA 1
ATOM 2045 C C . MET A 1 262 ? 16.001 -14.316 -17.357 1.00 94.31 262 MET A C 1
ATOM 2047 O O . MET A 1 262 ? 15.355 -13.275 -17.247 1.00 94.31 262 MET A O 1
ATOM 2051 N N . PRO A 1 263 ? 17.140 -14.340 -18.070 1.00 93.94 263 PRO A N 1
ATOM 2052 C CA . PRO A 1 263 ? 17.696 -13.138 -18.678 1.00 93.94 263 PRO A CA 1
ATOM 2053 C C . PRO A 1 263 ? 16.712 -12.423 -19.610 1.00 93.94 263 PRO A C 1
ATOM 2055 O O . PRO A 1 263 ? 16.106 -13.026 -20.496 1.00 93.94 263 PRO A O 1
ATOM 2058 N N . VAL A 1 264 ? 16.601 -11.105 -19.442 1.00 95.44 264 VAL A N 1
ATOM 2059 C CA . VAL A 1 264 ? 15.763 -10.254 -20.294 1.00 95.44 264 VAL A CA 1
ATOM 2060 C C . VAL A 1 264 ? 16.568 -9.817 -21.524 1.00 95.44 264 VAL A C 1
ATOM 2062 O O . VAL A 1 264 ? 17.625 -9.196 -21.358 1.00 95.44 264 VAL A O 1
ATOM 2065 N N . PRO A 1 265 ? 16.105 -10.098 -22.758 1.00 94.00 265 PRO A N 1
ATOM 2066 C CA . PRO A 1 265 ? 16.801 -9.688 -23.971 1.00 94.00 265 PRO A CA 1
ATOM 2067 C C . PRO A 1 265 ? 17.022 -8.173 -24.042 1.00 94.00 265 PRO A C 1
ATOM 2069 O O . PRO A 1 265 ? 16.173 -7.368 -23.650 1.00 94.00 265 PRO A O 1
ATOM 2072 N N . ARG A 1 266 ? 18.164 -7.763 -24.603 1.00 94.00 266 ARG A N 1
ATOM 2073 C CA . ARG A 1 266 ? 18.431 -6.346 -24.875 1.00 94.00 266 ARG A CA 1
ATOM 2074 C C . ARG A 1 266 ? 17.367 -5.801 -25.833 1.00 94.00 266 ARG A C 1
ATOM 2076 O O . ARG A 1 266 ? 17.137 -6.400 -26.877 1.00 94.00 266 ARG A O 1
ATOM 2083 N N . GLY A 1 267 ? 16.776 -4.654 -25.505 1.00 94.31 267 GLY A N 1
ATOM 2084 C CA . GLY A 1 267 ? 15.713 -4.046 -26.309 1.00 94.31 267 GLY A CA 1
ATOM 2085 C C . GLY A 1 267 ? 14.295 -4.474 -25.920 1.00 94.31 267 GLY A C 1
ATOM 2086 O O . GLY A 1 267 ? 13.344 -3.938 -26.480 1.00 94.31 267 GLY A O 1
ATOM 2087 N N . TRP A 1 268 ? 14.128 -5.428 -24.988 1.00 95.25 268 TRP A N 1
ATOM 2088 C CA . TRP A 1 268 ? 12.798 -5.914 -24.599 1.00 95.25 268 TRP A CA 1
ATOM 2089 C C . TRP A 1 268 ? 11.922 -4.803 -24.009 1.00 95.25 268 TRP A C 1
ATOM 2091 O O . TRP A 1 268 ? 10.753 -4.711 -24.355 1.00 95.25 268 TRP A O 1
ATOM 2101 N N . HIS A 1 269 ? 12.484 -3.925 -23.171 1.00 92.88 269 HIS A N 1
ATOM 2102 C CA . HIS A 1 269 ? 11.732 -2.833 -22.534 1.00 92.88 269 HIS A CA 1
ATOM 2103 C C . HIS A 1 269 ? 11.246 -1.810 -23.558 1.00 92.88 269 HIS A C 1
ATOM 2105 O O . HIS A 1 269 ? 10.087 -1.413 -23.536 1.00 92.88 269 HIS A O 1
ATOM 2111 N N . GLU A 1 270 ? 12.112 -1.433 -24.498 1.00 92.69 270 GLU A N 1
ATOM 2112 C CA . GLU A 1 270 ? 11.770 -0.522 -25.587 1.00 92.69 270 GLU A CA 1
ATOM 2113 C C . GLU A 1 270 ? 10.742 -1.133 -26.548 1.00 92.69 270 GLU A C 1
ATOM 2115 O O . GLU A 1 270 ? 9.897 -0.413 -27.076 1.00 92.69 270 GLU A O 1
ATOM 2120 N N . ALA A 1 271 ? 10.805 -2.447 -26.782 1.00 93.19 271 ALA A N 1
ATOM 2121 C CA . ALA A 1 271 ? 9.806 -3.170 -27.564 1.00 93.19 271 ALA A CA 1
ATOM 2122 C C . ALA A 1 271 ? 8.466 -3.257 -26.813 1.00 93.19 271 ALA A C 1
ATOM 2124 O O . ALA A 1 271 ? 7.418 -3.011 -27.406 1.00 93.19 271 ALA A O 1
ATOM 2125 N N . TYR A 1 272 ? 8.488 -3.530 -25.505 1.00 91.62 272 TYR A N 1
ATOM 2126 C CA . TYR A 1 272 ? 7.293 -3.570 -24.659 1.00 91.62 272 TYR A CA 1
ATOM 2127 C C . TYR A 1 272 ? 6.585 -2.208 -24.620 1.00 91.62 272 TYR A C 1
ATOM 2129 O O . TYR A 1 272 ? 5.380 -2.135 -24.846 1.00 91.62 272 TYR A O 1
ATOM 2137 N N . GLU A 1 273 ? 7.327 -1.109 -24.443 1.00 88.50 273 GLU A N 1
ATOM 2138 C CA . GLU A 1 273 ? 6.777 0.258 -24.481 1.00 88.50 273 GLU A CA 1
ATOM 2139 C C . GLU A 1 273 ? 6.102 0.602 -25.823 1.00 88.50 273 GLU A C 1
ATOM 2141 O O . GLU A 1 273 ? 5.175 1.412 -25.857 1.00 88.50 273 GLU A O 1
ATOM 2146 N N . LYS A 1 274 ? 6.528 -0.024 -26.928 1.00 90.06 274 LYS A N 1
ATOM 2147 C CA . LYS A 1 274 ? 5.927 0.137 -28.264 1.00 90.06 274 LYS A CA 1
ATOM 2148 C C . LYS A 1 274 ? 4.800 -0.856 -28.566 1.00 90.06 274 LYS A C 1
ATOM 2150 O O . LYS A 1 274 ? 4.192 -0.757 -29.629 1.00 90.06 274 LYS A O 1
ATOM 2155 N N . GLY A 1 275 ? 4.532 -1.812 -27.675 1.00 89.25 275 GLY A N 1
ATOM 2156 C CA . GLY A 1 275 ? 3.597 -2.915 -27.919 1.00 89.25 275 GLY A CA 1
ATOM 2157 C C . GLY A 1 275 ? 4.119 -3.979 -28.897 1.00 89.25 275 GLY A C 1
ATOM 2158 O O . GLY A 1 275 ? 3.331 -4.726 -29.467 1.00 89.25 275 GLY A O 1
ATOM 2159 N N . GLU A 1 276 ? 5.435 -4.040 -29.116 1.00 91.75 276 GLU A N 1
ATOM 2160 C CA . GLU A 1 276 ? 6.115 -5.003 -30.000 1.00 91.75 276 GLU A CA 1
ATOM 2161 C C . GLU A 1 276 ? 6.559 -6.278 -29.256 1.00 91.75 276 GLU A C 1
ATOM 2163 O O . GLU A 1 276 ? 6.915 -7.272 -29.888 1.00 91.75 276 GLU A O 1
ATOM 2168 N N . ALA A 1 277 ? 6.546 -6.257 -27.920 1.00 90.12 277 ALA A N 1
ATOM 2169 C CA . ALA A 1 277 ? 6.820 -7.400 -27.054 1.00 90.12 277 ALA A CA 1
ATOM 2170 C C . ALA A 1 277 ? 5.759 -7.494 -25.952 1.00 90.12 277 ALA A C 1
ATOM 2172 O O . ALA A 1 277 ? 5.228 -6.475 -25.512 1.00 90.12 277 ALA A O 1
ATOM 2173 N N . GLY A 1 278 ? 5.485 -8.713 -25.492 1.00 90.06 278 GLY A N 1
ATOM 2174 C CA . GLY A 1 278 ? 4.568 -8.980 -24.392 1.00 90.06 278 GLY A CA 1
ATOM 2175 C C . GLY A 1 278 ? 5.212 -9.813 -23.286 1.00 90.06 278 GLY A C 1
ATOM 2176 O O . GLY A 1 278 ? 6.432 -10.005 -23.236 1.00 90.06 278 GLY A O 1
ATOM 2177 N N . VAL A 1 279 ? 4.377 -10.252 -22.348 1.00 91.50 279 VAL A N 1
ATOM 2178 C CA . VAL A 1 279 ? 4.784 -10.987 -21.139 1.00 91.50 279 VAL A CA 1
ATOM 2179 C C . VAL A 1 279 ? 4.398 -12.468 -21.186 1.00 91.50 279 VAL A C 1
ATOM 2181 O O . VAL A 1 279 ? 4.511 -13.162 -20.178 1.00 91.50 279 VAL A O 1
ATOM 2184 N N . GLU A 1 280 ? 3.928 -12.957 -22.334 1.00 87.38 280 GLU A N 1
ATOM 2185 C CA . GLU A 1 280 ? 3.368 -14.300 -22.517 1.00 87.38 280 GLU A CA 1
ATOM 2186 C C . GLU A 1 280 ? 4.390 -15.395 -22.185 1.00 87.38 280 GLU A C 1
ATOM 2188 O O . GLU A 1 280 ? 4.040 -16.392 -21.555 1.00 87.38 280 GLU A O 1
ATOM 2193 N N . ASP A 1 281 ? 5.663 -15.163 -22.514 1.00 81.19 281 ASP A N 1
ATOM 2194 C CA . ASP A 1 281 ? 6.774 -16.080 -22.225 1.00 81.19 281 ASP A CA 1
ATOM 2195 C C . ASP A 1 281 ? 7.245 -16.035 -20.754 1.00 81.19 281 ASP A C 1
ATOM 2197 O O . ASP A 1 281 ? 8.131 -16.791 -20.358 1.00 81.19 281 ASP A O 1
ATOM 2201 N N . TYR A 1 282 ? 6.669 -15.152 -19.930 1.00 80.88 282 TYR A N 1
ATOM 2202 C CA . TYR A 1 282 ? 7.105 -14.863 -18.557 1.00 80.88 282 TYR A CA 1
ATOM 2203 C C . TYR A 1 282 ? 6.001 -15.077 -17.508 1.00 80.88 282 TYR A C 1
ATOM 2205 O O . TYR A 1 282 ? 6.055 -14.518 -16.407 1.00 80.88 282 TYR A O 1
ATOM 2213 N N . LEU A 1 283 ? 4.991 -15.885 -17.833 1.00 74.44 283 LEU A N 1
ATOM 2214 C CA . LEU A 1 283 ? 3.917 -16.251 -16.912 1.00 74.44 283 LEU A CA 1
ATOM 2215 C C . LEU A 1 283 ? 4.383 -17.368 -15.957 1.00 74.44 283 LEU A C 1
ATOM 2217 O O . LEU A 1 283 ? 4.629 -18.492 -16.388 1.00 74.44 283 LEU A O 1
ATOM 2221 N N . LEU A 1 284 ? 4.494 -17.036 -14.662 1.00 65.31 284 LEU A N 1
ATOM 2222 C CA . LEU A 1 284 ? 4.681 -17.984 -13.548 1.00 65.31 284 LEU A CA 1
ATOM 2223 C C . LEU A 1 284 ? 3.344 -18.544 -13.045 1.00 65.31 284 LEU A C 1
ATOM 2225 O O . LEU A 1 284 ? 2.386 -17.736 -12.893 1.00 65.31 284 LEU A O 1
#

Secondary structure (DSSP, 8-state):
-EETTEEEEE-------S-BTTBPPPHHHHHHHHHHHHHHHHHTTT--EEEE-S--TTTS-B-SSSTTS-BGGG----TTPEEEE--STT--HHHHHHHHHHHHHHTSPPP--TT-EETTEEEPPPEESSSTTSS--EE--EEEEETTEEEEEETT-TT--HHHHHHHHHT--SEEEEE---GGGGGG-HHHHHHHHHHHHHHHHHSSEEEEETTGGGSHHHHHHHHHHHHH-SSEEE-HHHHTT-----TTTTHHHHHHHSPPPTTHHHHHHTTS--SGGG--

Foldseek 3Di:
DDAPLAQEAFQLKQADDCADPNDGADLLLLVVLVVSLVVSQVSLVSHQEYEQFFQDQRRYAFCPPDSSMHHPVSHDQCVNRHYEYADLPFADPVRNVRQVVNCVSNVHDHDHQAQHDDDQKGKHHWDDQAAPPPSNTTTIKIWGDHVPAIEIEAERNQLRDLVVLVVVVVSQHQEYAYEHHLVVVCVPPVPSVVSRLVSLLVCQARHLEYAYDDNLLLAPVSVVVQVVSCVVYPHHGYHPCVVVVHDDPSSNRCVVVCCVVPPDDPCQVVCVVVVNDHSPVPHD

pLDDT: mean 93.01, std 7.59, range [52.16, 98.81]

InterPro domains:
  IPR014426 Uncharacterised protein family UPF0282, hydrolase, metallo-beta-lactamase [PIRSF004944] (2-280)
  IPR036866 Ribonuclease Z/Hydroxyacylglutathione hydrolase-like [G3DSA:3.60.15.10] (1-229)
  IPR036866 Ribonuclease Z/Hydroxyacylglutathione hydrolase-like [SSF56281] (2-243)

Mean predicted aligned error: 4.07 Å

Sequence (284 aa):
MKTGERKILIDPGVALARLRYGLLPHPVEVAAALRIREKILAEFEGTTDIVISHYHGDHMPMKVEDPYQLPVEDLPDLKGVRFWCKGPGNISGLSLQRRKEFFRYLGHSLPASEGVSSEGVSFSPAVPHGTRGKGFGTVMMTRVSEGDKVFVHGSDIQLLDREVVMQILAWKPSVVFVSGPPLYLSHHVPEASKEALENALLLAENAGTLILDHHLLRSLEGYRWLKDLAGMVKNTVVCAAEFMGKKPELLEAQRKNLYEEMPVPRGWHEAYEKGEAGVEDYLL

Radius of gyration: 18.81 Å; Cα contacts (8 Å, |Δi|>4): 528; chains: 1; bounding box: 46×39×51 Å

Nearest PDB structures (foldseek):
  5h8l-assembly2_I  TM=3.293E-01  e=9.205E-02  Medicago truncatula
  5h8i-assembly2_I  TM=2.699E-01  e=1.586E-01  Medicago truncatula
  3cb2-assembly1_B  TM=5.960E-01  e=4.409E+00  unclassified
  3cb2-assembly1_A  TM=5.082E-01  e=4.684E+00  unclassified
  9g3z-assembly1_d  TM=3.621E-01  e=9.675E+00  Sus scrofa

Organism: NCBI:txid1434117